Protein AF-0000000067736641 (afdb_homodimer)

Nearest PDB structures (foldseek):
  7nli-assembly1_B  TM=8.194E-01  e=1.308E-02  Saccharomyces cerevisiae
  7nlg-assembly2_C-2  TM=8.426E-01  e=3.053E-02  Saccharomyces cerevisiae
  8rb3-assembly1_A  TM=6.527E-01  e=4.133E-02  Mus musculus
  8whg-assembly3_F  TM=3.275E-01  e=4.372E+00  Streptomyces viridochromogenes
  7nli-assembly1_B  TM=8.194E-01  e=1.608E-02  Saccharomyces cerevisiae

Sequence (272 aa):
MSSELQRKHQDMDPTAIIEHLMKMFATQSMTARYQLSKALFGSKLIVNSLVGPYVNHMIDLIEELEKLGCKLGKELSEDLILQSLSESFSQFVINFNMNKMDCDFHEMFNMLIDYENQLASEKKKGTVMLVGNSSKMSSELQRKHQDMDPTAIIEHLMKMFATQSMTARYQLSKALFGSKLIVNSLVGPYVNHMIDLIEELEKLGCKLGKELSEDLILQSLSESFSQFVINFNMNKMDCDFHEMFNMLIDYENQLASEKKKGTVMLVGNSSK

Radius of gyration: 26.56 Å; Cα contacts (8 Å, |Δi|>4): 156; chains: 2; bounding box: 54×93×54 Å

Secondary structure (DSSP, 8-state):
-HHHHHHHHHSS-HHHHHHHHHHHHHHHHHHHHHHHHHHHHH--PPTTS-HHHHHHHHHHHHHHHHHTT-PPPHHHHHHHHHHTS-GGGHHHHHHHHHH-SS--HHHHHHHHHHHHHHHHHHHHHHHHHHHHHH--/-HHHHHHHHHSS-HHHHHHHHHHHHHHHHHHHHHHHHHHHHT--PPTTS-HHHHHHHHHHHHHHHHHTT-PPPHHHHHHHHHHTS-GGGHHHHHHHHHH-SS--HHHHHHHHHHHHHHHHHHHHHHHHHHHHHH--

InterPro domains:
  IPR061502 Copia/RE1/RE2-like, N-terminal domain [PF14223] (19-123)

Foldseek 3Di:
DVVVVVVVVVPDDPVNVVVVVVVVVVVVLVVVLVVLVCCLQVAADDPPDALQVSLVVNVVSQVVNVVSVDHDDQVVSVVSSQVRYDPLCVVVSVVCVVPPDDDGSVRVSVSSNVVVVVVVVVVVVVVVVVVVVVVD/DVVVVVVVVVPPDPVNVVVVVVVVVVVVLVVVLVVLVCCLQVAADDPPDALQVSLVVNVVSQVVNVVSVHHDDQVVSVVSSQVRYDPLCVVVSVVCVVPPDDDGSVRVSVSSNVVVVVVVVVVVVVVVVVVVVVVD

Solvent-accessible surface area (backbone atoms only — not comparable to full-atom values): 15247 Å² total; per-residue (Å²): 118,67,62,59,59,43,45,65,54,60,70,41,50,66,67,56,52,54,52,49,50,51,49,50,51,48,28,49,51,44,44,51,48,45,53,49,49,48,51,55,70,65,46,65,51,58,84,93,54,69,63,60,68,52,52,52,50,51,50,50,48,48,54,53,36,36,73,74,70,47,61,68,44,69,68,57,47,50,46,53,55,60,68,24,46,43,78,90,44,50,66,56,51,54,51,41,42,62,65,55,84,82,68,54,70,67,57,51,47,51,52,51,48,52,49,52,54,51,53,55,49,51,56,49,45,52,50,46,52,51,50,58,60,65,74,105,120,67,64,60,60,42,47,65,55,60,70,42,50,66,67,54,51,52,52,49,49,51,49,50,52,49,28,50,51,42,42,51,49,46,52,50,50,50,52,55,70,64,47,62,51,57,84,94,53,67,62,59,68,50,51,52,50,52,51,49,48,50,51,54,34,36,74,73,72,46,61,69,43,69,68,59,48,51,45,51,56,59,68,23,46,44,78,90,44,48,68,56,50,53,51,42,41,62,66,55,82,84,68,54,71,69,56,51,48,51,51,50,47,52,48,53,53,51,54,55,50,48,56,49,45,53,50,46,53,52,50,58,60,66,74,105

Structure (mmCIF, N/CA/C/O backbone):
data_AF-0000000067736641-model_v1
#
loop_
_entity.id
_entity.type
_entity.pdbx_description
1 polymer 'Uncharacterized protein'
#
loop_
_atom_site.group_PDB
_atom_site.id
_atom_site.type_symbol
_atom_site.label_atom_id
_atom_site.label_alt_id
_atom_site.label_comp_id
_atom_site.label_asym_id
_atom_site.label_entity_id
_atom_site.label_seq_id
_atom_site.pdbx_PDB_ins_code
_atom_site.Cartn_x
_atom_site.Cartn_y
_atom_site.Cartn_z
_atom_site.occupancy
_atom_site.B_iso_or_equiv
_atom_site.auth_seq_id
_atom_site.auth_comp_id
_atom_site.auth_asym_id
_atom_site.auth_atom_id
_atom_site.pdbx_PDB_model_num
ATOM 1 N N . MET A 1 1 ? -3.289 47.031 -14.867 1 41.5 1 MET A N 1
ATOM 2 C CA . MET A 1 1 ? -3.381 45.75 -14.156 1 41.5 1 MET A CA 1
ATOM 3 C C . MET A 1 1 ? -2.043 45.031 -14.172 1 41.5 1 MET A C 1
ATOM 5 O O . MET A 1 1 ? -1.785 44.188 -13.32 1 41.5 1 MET A O 1
ATOM 9 N N . SER A 1 2 ? -1.281 45.219 -15.211 1 50.09 2 SER A N 1
ATOM 10 C CA . SER A 1 2 ? 0.008 44.594 -15.484 1 50.09 2 SER A CA 1
ATOM 11 C C . SER A 1 2 ? 1.074 45.062 -14.508 1 50.09 2 SER A C 1
ATOM 13 O O . SER A 1 2 ? 1.929 44.281 -14.078 1 50.09 2 SER A O 1
ATOM 15 N N . SER A 1 3 ? 1.105 46.344 -14.375 1 56 3 SER A N 1
ATOM 16 C CA . SER A 1 3 ? 2.182 47.031 -13.656 1 56 3 SER A CA 1
ATOM 17 C C . SER A 1 3 ? 2.156 46.688 -12.172 1 56 3 SER A C 1
ATOM 19 O O . SER A 1 3 ? 3.199 46.656 -11.516 1 56 3 SER A O 1
ATOM 21 N N . GLU A 1 4 ? 0.92 46.625 -11.633 1 49.22 4 GLU A N 1
ATOM 22 C CA . GLU A 1 4 ? 0.774 46.375 -10.195 1 49.22 4 GLU A CA 1
ATOM 23 C C . GLU A 1 4 ? 1.213 44.969 -9.836 1 49.22 4 GLU A C 1
ATOM 25 O O . GLU A 1 4 ? 1.786 44.75 -8.766 1 49.22 4 GLU A O 1
ATOM 30 N N . LEU A 1 5 ? 0.772 43.969 -10.633 1 51.25 5 LEU A N 1
ATOM 31 C CA . LEU A 1 5 ? 1.303 42.625 -10.43 1 51.25 5 LEU A CA 1
ATOM 32 C C . LEU A 1 5 ? 2.822 42.594 -10.555 1 51.25 5 LEU A C 1
ATOM 34 O O . LEU A 1 5 ? 3.508 41.938 -9.781 1 51.25 5 LEU A O 1
ATOM 38 N N . GLN A 1 6 ? 3.258 43.469 -11.484 1 50.94 6 GLN A N 1
ATOM 39 C CA . GLN A 1 6 ? 4.699 43.625 -11.656 1 50.94 6 GLN A CA 1
ATOM 40 C C . GLN A 1 6 ? 5.336 44.25 -10.422 1 50.94 6 GLN A C 1
ATOM 42 O O . GLN A 1 6 ? 6.457 43.906 -10.055 1 50.94 6 GLN A O 1
ATOM 47 N N . ARG A 1 7 ? 4.703 45.219 -9.891 1 50.41 7 ARG A N 1
ATOM 48 C CA . ARG A 1 7 ? 5.281 45.906 -8.742 1 50.41 7 ARG A CA 1
ATOM 49 C C . ARG A 1 7 ? 5.355 44.969 -7.535 1 50.41 7 ARG A C 1
ATOM 51 O O . ARG A 1 7 ? 6.312 45 -6.758 1 50.41 7 ARG A O 1
ATOM 58 N N . LYS A 1 8 ? 4.199 44.281 -7.23 1 51.03 8 LYS A N 1
ATOM 59 C CA . LYS A 1 8 ? 4.246 43.312 -6.125 1 51.03 8 LYS A CA 1
ATOM 60 C C . LYS A 1 8 ? 5.34 42.281 -6.336 1 51.03 8 LYS A C 1
ATOM 62 O O . LYS A 1 8 ? 5.965 41.844 -5.375 1 51.03 8 LYS A O 1
ATOM 67 N N . HIS A 1 9 ? 5.656 41.938 -7.574 1 55.25 9 HIS A N 1
ATOM 68 C CA . HIS A 1 9 ? 6.785 41.094 -7.914 1 55.25 9 HIS A CA 1
ATOM 69 C C . HIS A 1 9 ? 8.078 41.875 -8.016 1 55.25 9 HIS A C 1
ATOM 71 O O . HIS A 1 9 ? 9.172 41.312 -7.969 1 55.25 9 HIS A O 1
ATOM 77 N N . GLN A 1 10 ? 8 43.156 -8.352 1 53.62 10 GLN A N 1
ATOM 78 C CA . GLN A 1 10 ? 9.211 43.969 -8.367 1 53.62 10 GLN A CA 1
ATOM 79 C C . GLN A 1 10 ? 9.953 43.875 -7.039 1 53.62 10 GLN A C 1
ATOM 81 O O . GLN A 1 10 ? 11.188 43.844 -7.016 1 53.62 10 GLN A O 1
ATOM 86 N N . ASP A 1 11 ? 9.227 44.125 -5.918 1 57.25 11 ASP A N 1
ATOM 87 C CA . ASP A 1 11 ? 9.969 44.219 -4.664 1 57.25 11 ASP A CA 1
ATOM 88 C C . ASP A 1 11 ? 10.211 42.812 -4.074 1 57.25 11 ASP A C 1
ATOM 90 O O . ASP A 1 11 ? 10.609 42.688 -2.916 1 57.25 11 ASP A O 1
ATOM 94 N N . MET A 1 12 ? 9.539 41.875 -4.602 1 63.38 12 MET A N 1
ATOM 95 C CA . MET A 1 12 ? 9.922 40.656 -3.91 1 63.38 12 MET A CA 1
ATOM 96 C C . MET A 1 12 ? 11.352 40.25 -4.254 1 63.38 12 MET A C 1
ATOM 98 O O . MET A 1 12 ? 11.781 40.375 -5.398 1 63.38 12 MET A O 1
ATOM 102 N N . ASP A 1 13 ? 12.164 40.281 -3.309 1 76.44 13 ASP A N 1
ATOM 103 C CA . ASP A 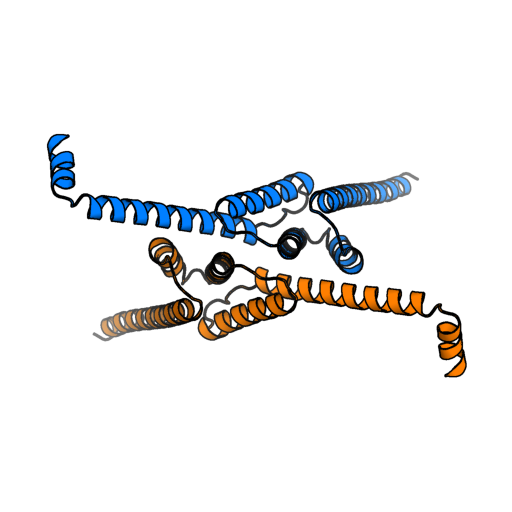1 13 ? 13.516 39.688 -3.357 1 76.44 13 ASP A CA 1
ATOM 104 C C . ASP A 1 13 ? 13.531 38.406 -4.168 1 76.44 13 ASP A C 1
ATOM 106 O O . ASP A 1 13 ? 12.703 37.531 -3.959 1 76.44 13 ASP A O 1
ATOM 110 N N . PRO A 1 14 ? 14.062 38.594 -5.383 1 82.88 14 PRO A N 1
ATOM 111 C CA . PRO A 1 14 ? 14.195 37.438 -6.25 1 82.88 14 PRO A CA 1
ATOM 112 C C . PRO A 1 14 ? 14.367 36.125 -5.465 1 82.88 14 PRO A C 1
ATOM 114 O O . PRO A 1 14 ? 13.836 35.094 -5.855 1 82.88 14 PRO A O 1
ATOM 117 N N . THR A 1 15 ? 15.078 36.25 -4.402 1 85.56 15 THR A N 1
ATOM 118 C CA . THR A 1 15 ? 15.289 35.062 -3.562 1 85.56 15 THR A CA 1
ATOM 119 C C . THR A 1 15 ? 13.977 34.594 -2.955 1 85.56 15 THR A C 1
ATOM 121 O O . THR A 1 15 ? 13.727 33.375 -2.871 1 85.56 15 THR A O 1
ATOM 124 N N . ALA A 1 16 ? 13.148 35.531 -2.629 1 85.06 16 ALA A N 1
ATOM 125 C CA . ALA A 1 16 ? 11.859 35.219 -2.035 1 85.06 16 ALA A CA 1
ATOM 126 C C . ALA A 1 16 ? 10.93 34.562 -3.061 1 85.06 16 ALA A C 1
ATOM 128 O O . ALA A 1 16 ? 10.18 33.625 -2.738 1 85.06 16 ALA A O 1
ATOM 129 N N . ILE A 1 17 ? 10.992 35 -4.289 1 86.75 17 ILE A N 1
ATOM 130 C CA . ILE A 1 17 ? 10.172 34.469 -5.363 1 86.75 17 ILE A CA 1
ATOM 131 C C . ILE A 1 17 ? 10.586 33.031 -5.664 1 86.75 17 ILE A C 1
ATOM 133 O O . ILE A 1 17 ? 9.734 32.156 -5.809 1 86.75 17 ILE A O 1
ATOM 137 N N . ILE A 1 18 ? 11.906 32.844 -5.699 1 87.31 18 ILE A N 1
ATOM 138 C CA . ILE A 1 18 ? 12.422 31.5 -5.98 1 87.31 18 ILE A CA 1
ATOM 139 C C . ILE A 1 18 ? 12.008 30.531 -4.871 1 87.31 18 ILE A C 1
ATOM 141 O O . ILE A 1 18 ? 11.578 29.406 -5.141 1 87.31 18 ILE A O 1
ATOM 145 N N . GLU A 1 19 ? 12.086 31.016 -3.664 1 84.75 19 GLU A N 1
ATOM 146 C CA . GLU A 1 19 ? 11.695 30.203 -2.52 1 84.75 19 GLU A CA 1
ATOM 147 C C . GLU A 1 19 ? 10.211 29.859 -2.568 1 84.75 19 GLU A C 1
ATOM 149 O O . GLU A 1 19 ? 9.82 28.719 -2.285 1 84.75 19 GLU A O 1
ATOM 154 N N . HIS A 1 20 ? 9.461 30.828 -2.98 1 84.56 20 HIS A N 1
ATOM 155 C CA . HIS A 1 20 ? 8.023 30.609 -3.09 1 84.56 20 HIS A CA 1
ATOM 156 C C . HIS A 1 20 ? 7.703 29.609 -4.195 1 84.56 20 HIS A C 1
ATOM 158 O O . HIS A 1 20 ? 6.863 28.719 -4.016 1 84.56 20 HIS A O 1
ATOM 164 N N . LEU A 1 21 ? 8.336 29.703 -5.305 1 84.75 21 LEU A N 1
ATOM 165 C CA . LEU A 1 21 ? 8.133 28.781 -6.418 1 84.75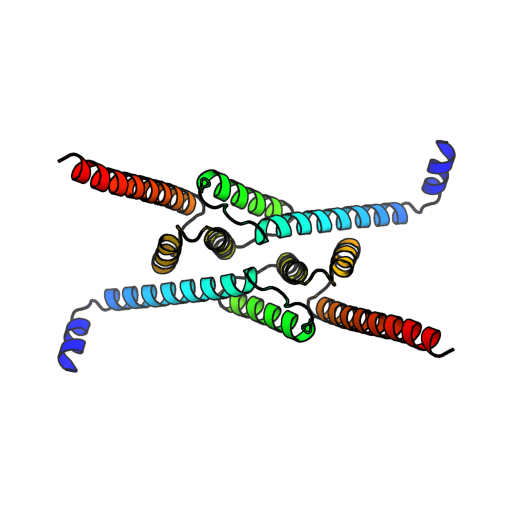 21 LEU A CA 1
ATOM 166 C C . LEU A 1 21 ? 8.539 27.359 -6.027 1 84.75 21 LEU A C 1
ATOM 168 O O . LEU A 1 21 ? 7.836 26.391 -6.352 1 84.75 21 LEU A O 1
ATOM 172 N N . MET A 1 22 ? 9.602 27.312 -5.336 1 81.62 22 MET A N 1
ATOM 173 C CA . MET A 1 22 ? 10.078 26 -4.895 1 81.62 22 MET A CA 1
ATOM 174 C C . MET A 1 22 ? 9.078 25.359 -3.939 1 81.62 22 MET A C 1
ATOM 176 O O . MET A 1 22 ? 8.82 24.156 -4.02 1 81.62 22 MET A O 1
ATOM 180 N N . LYS A 1 23 ? 8.555 26.141 -3.145 1 80.31 23 LYS A N 1
ATOM 181 C CA . LYS A 1 23 ? 7.555 25.641 -2.201 1 80.31 23 LYS A CA 1
ATOM 182 C C . LYS A 1 23 ? 6.289 25.188 -2.924 1 80.31 23 LYS A C 1
ATOM 184 O O . LYS A 1 23 ? 5.727 24.141 -2.605 1 80.31 23 LYS A O 1
ATOM 189 N N . MET A 1 24 ? 5.953 25.938 -3.846 1 82.25 24 MET A N 1
ATOM 190 C CA . MET A 1 24 ? 4.766 25.594 -4.617 1 82.25 24 MET A CA 1
ATOM 191 C C . MET A 1 24 ? 4.977 24.297 -5.383 1 82.25 24 MET A C 1
ATOM 193 O O . MET A 1 24 ? 4.094 23.438 -5.414 1 82.25 24 MET A O 1
ATOM 197 N N . PHE A 1 25 ? 6.086 24.203 -6 1 81.88 25 PHE A N 1
ATOM 198 C CA . PHE A 1 25 ? 6.402 23 -6.758 1 81.88 25 PHE A CA 1
ATOM 199 C C . PHE A 1 25 ? 6.453 21.781 -5.844 1 81.88 25 PHE A C 1
ATOM 201 O O . PHE A 1 25 ? 5.938 20.719 -6.191 1 81.88 25 PHE A O 1
ATOM 208 N N . ALA A 1 26 ? 7.023 21.953 -4.773 1 80.5 26 ALA A N 1
ATOM 209 C CA . ALA A 1 26 ? 7.133 20.859 -3.818 1 80.5 26 ALA A CA 1
ATOM 210 C C . ALA A 1 26 ? 5.758 20.422 -3.33 1 80.5 26 ALA A C 1
ATOM 212 O O . ALA A 1 26 ? 5.477 19.219 -3.252 1 80.5 26 ALA A O 1
ATOM 213 N N . THR A 1 27 ? 4.957 21.344 -3.043 1 81.5 27 THR A N 1
ATOM 214 C CA . THR A 1 27 ? 3.604 21.062 -2.586 1 81.5 27 THR A CA 1
ATOM 215 C C . THR A 1 27 ? 2.812 20.328 -3.666 1 81.5 27 THR A C 1
ATOM 217 O O . THR A 1 27 ? 2.092 19.375 -3.371 1 81.5 27 THR A O 1
ATOM 220 N N . GLN A 1 28 ? 3.018 20.734 -4.82 1 81.81 28 GLN A N 1
ATOM 221 C CA . GLN A 1 28 ? 2.314 20.094 -5.93 1 81.81 28 GLN A CA 1
ATOM 222 C C . GLN A 1 28 ? 2.795 18.656 -6.137 1 81.81 28 GLN A C 1
ATOM 224 O O . GLN A 1 28 ? 1.993 17.766 -6.41 1 81.81 28 GLN A O 1
ATOM 229 N N . SER A 1 29 ? 4.047 18.531 -6.012 1 84.81 29 SER A N 1
ATOM 230 C CA . SER A 1 29 ? 4.625 17.203 -6.176 1 84.81 29 SER A CA 1
ATOM 231 C C . SER A 1 29 ? 4.164 16.266 -5.07 1 84.8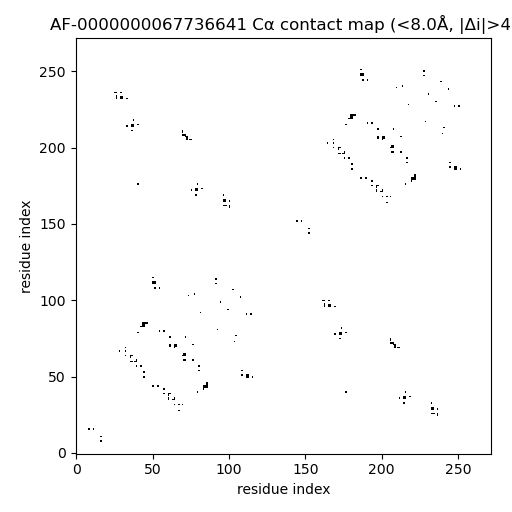1 29 SER A C 1
ATOM 233 O O . SER A 1 29 ? 3.834 15.102 -5.332 1 84.81 29 SER A O 1
ATOM 235 N N . MET A 1 30 ? 4.082 16.828 -3.918 1 86.94 30 MET A N 1
ATOM 236 C CA . MET A 1 30 ? 3.643 16.031 -2.775 1 86.94 30 MET A CA 1
ATOM 237 C C . MET A 1 30 ? 2.172 15.648 -2.908 1 86.94 30 MET A C 1
ATOM 239 O O . MET A 1 30 ? 1.794 14.508 -2.625 1 86.94 30 MET A O 1
ATOM 243 N N . THR A 1 31 ? 1.443 16.516 -3.367 1 88.06 31 THR A N 1
ATOM 244 C CA . THR A 1 31 ? 0.02 16.266 -3.562 1 88.06 31 THR A CA 1
ATOM 245 C C . THR A 1 31 ? -0.2 15.234 -4.672 1 88.06 31 THR A C 1
ATOM 247 O O . THR A 1 31 ? -1.018 14.32 -4.527 1 88.06 31 THR A O 1
ATOM 250 N N . ALA A 1 32 ? 0.552 15.414 -5.703 1 90.62 32 ALA A N 1
ATOM 251 C CA . ALA A 1 32 ? 0.448 14.477 -6.816 1 90.62 32 ALA A CA 1
ATOM 252 C C . ALA A 1 32 ? 0.843 13.062 -6.379 1 90.62 32 ALA A C 1
ATOM 254 O O . ALA A 1 32 ? 0.166 12.094 -6.719 1 90.62 32 ALA A O 1
ATOM 255 N N . ARG A 1 33 ? 1.858 13.008 -5.645 1 93.25 33 ARG A N 1
ATOM 256 C CA . ARG A 1 33 ? 2.318 11.727 -5.129 1 93.25 33 ARG A CA 1
ATOM 257 C C . ARG A 1 33 ? 1.26 11.086 -4.238 1 93.25 33 ARG A C 1
ATOM 259 O O . ARG A 1 33 ? 0.955 9.898 -4.383 1 93.25 33 ARG A O 1
ATOM 266 N N . TYR A 1 34 ? 0.737 11.875 -3.404 1 94.12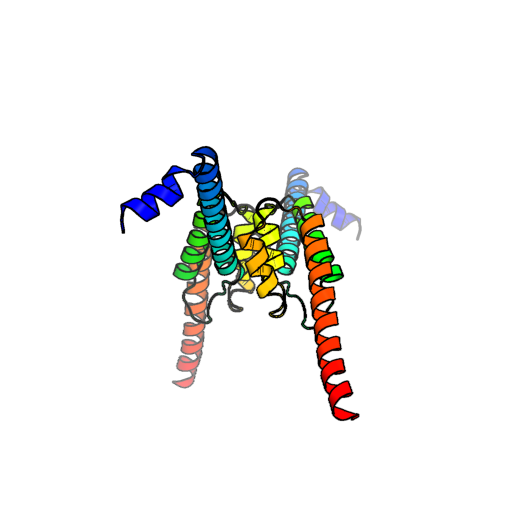 34 TYR A N 1
ATOM 267 C CA . TYR A 1 34 ? -0.27 11.375 -2.479 1 94.12 34 TYR A CA 1
ATOM 268 C C . TYR A 1 34 ? -1.494 10.859 -3.227 1 94.12 34 TYR A C 1
ATOM 270 O O . TYR A 1 34 ? -2.035 9.805 -2.895 1 94.12 34 TYR A O 1
ATOM 278 N N . GLN A 1 35 ? -1.918 11.578 -4.176 1 94.56 35 GLN A N 1
ATOM 279 C CA . GLN A 1 35 ? -3.088 11.172 -4.945 1 94.56 35 GLN A CA 1
ATOM 280 C C . GLN A 1 35 ? -2.822 9.875 -5.711 1 94.56 35 GLN A C 1
ATOM 282 O O . GLN A 1 35 ? -3.686 9 -5.777 1 94.56 35 GLN A O 1
ATOM 287 N N . LEU A 1 36 ? -1.668 9.766 -6.23 1 96.12 36 LEU A N 1
ATOM 288 C CA . LEU A 1 36 ? -1.288 8.555 -6.949 1 96.12 36 LEU A CA 1
ATOM 289 C C . LEU A 1 36 ? -1.211 7.363 -6.004 1 96.12 36 LEU A C 1
ATOM 291 O O . LEU A 1 36 ? -1.706 6.281 -6.32 1 96.12 36 LEU A O 1
ATOM 295 N N . SER A 1 37 ? -0.541 7.598 -4.895 1 96.75 37 SER A N 1
ATOM 296 C CA . SER A 1 37 ? -0.429 6.531 -3.904 1 96.75 37 SER A CA 1
ATOM 297 C C . SER A 1 37 ? -1.801 6.105 -3.393 1 96.75 37 SER A C 1
ATOM 299 O O . SER A 1 37 ? -2.055 4.914 -3.199 1 96.75 37 SER A O 1
ATOM 301 N N . LYS A 1 38 ? -2.664 7.078 -3.227 1 96.31 38 LYS A N 1
ATOM 302 C CA . LYS A 1 38 ? -4.027 6.793 -2.791 1 96.31 38 LYS A CA 1
ATOM 303 C C . LYS A 1 38 ? -4.766 5.938 -3.818 1 96.31 38 LYS A C 1
ATOM 305 O O . LYS A 1 38 ? -5.445 4.973 -3.457 1 96.31 38 LYS A O 1
ATOM 310 N N . ALA A 1 39 ? -4.645 6.312 -5.016 1 97.19 39 ALA A N 1
ATOM 311 C CA . ALA A 1 39 ? -5.258 5.535 -6.09 1 97.19 39 ALA A CA 1
ATOM 312 C C . ALA A 1 39 ? -4.703 4.113 -6.129 1 97.19 39 ALA A C 1
ATOM 314 O O . ALA A 1 39 ? -5.457 3.148 -6.266 1 97.19 39 ALA A O 1
ATOM 315 N N . LEU A 1 40 ? -3.447 3.977 -5.969 1 97.81 40 LEU A N 1
ATOM 316 C CA . LEU A 1 40 ? -2.775 2.682 -6.035 1 97.81 40 LEU A CA 1
ATOM 317 C C . LEU A 1 40 ? -3.201 1.787 -4.879 1 97.81 40 LEU A C 1
ATOM 319 O O . LEU A 1 40 ? -3.664 0.665 -5.094 1 97.81 40 LEU A O 1
ATOM 323 N N . PHE A 1 41 ? -3.098 2.271 -3.668 1 96.75 41 PHE A N 1
ATOM 324 C CA . PHE A 1 41 ? -3.361 1.468 -2.479 1 96.75 41 PHE A CA 1
ATOM 325 C C . PHE A 1 41 ? -4.855 1.214 -2.318 1 96.75 41 PHE A C 1
ATOM 327 O O . PHE A 1 41 ? -5.258 0.27 -1.636 1 96.75 41 PHE A O 1
ATOM 334 N N . GLY A 1 42 ? -5.621 2.051 -2.977 1 95.94 42 GLY A N 1
ATOM 335 C CA . GLY A 1 42 ? -7.066 1.904 -2.887 1 95.94 42 GLY A CA 1
ATOM 336 C C . GLY A 1 42 ? -7.656 1.102 -4.031 1 95.94 42 GLY A C 1
ATOM 337 O O . GLY A 1 42 ? -8.859 0.838 -4.055 1 95.94 42 GLY A O 1
ATOM 338 N N . SER A 1 43 ? -6.887 0.679 -4.895 1 96.75 43 SER A N 1
ATOM 339 C CA . SER A 1 43 ? -7.359 -0.024 -6.082 1 96.75 43 SER A CA 1
ATOM 340 C C . SER A 1 43 ? -7.848 -1.427 -5.738 1 96.75 43 SER A C 1
ATOM 342 O O . SER A 1 43 ? -7.238 -2.117 -4.918 1 96.75 43 SER A O 1
ATOM 344 N N . LYS A 1 44 ? -8.922 -1.804 -6.375 1 96.81 44 LYS A N 1
ATOM 345 C CA . LYS A 1 44 ? -9.516 -3.135 -6.273 1 96.81 44 LYS A CA 1
ATOM 346 C C . LYS A 1 44 ? -10.109 -3.576 -7.609 1 96.81 44 LYS A C 1
ATOM 348 O O . LYS A 1 44 ? -10.742 -2.777 -8.305 1 96.81 44 LYS A O 1
ATOM 353 N N . LEU A 1 45 ? -9.883 -4.797 -7.891 1 97 45 LEU A N 1
ATOM 354 C CA . LEU A 1 45 ? -10.508 -5.344 -9.094 1 97 45 LEU A CA 1
ATOM 355 C C . LEU A 1 45 ? -12.008 -5.527 -8.891 1 97 45 LEU A C 1
ATOM 357 O O . LEU A 1 45 ? -12.438 -6.16 -7.922 1 97 45 LEU A O 1
ATOM 361 N N . ILE A 1 46 ? -12.719 -4.926 -9.805 1 93.56 46 ILE A N 1
ATOM 362 C CA . ILE A 1 46 ? -14.172 -5.09 -9.766 1 93.56 46 ILE A CA 1
ATOM 363 C C . ILE A 1 46 ? -14.539 -6.516 -10.164 1 93.56 46 ILE A C 1
ATOM 365 O O . ILE A 1 46 ? -13.977 -7.066 -11.117 1 93.56 46 ILE A O 1
ATOM 369 N N . VAL A 1 47 ? -15.5 -7.012 -9.477 1 90.31 47 VAL A N 1
ATOM 370 C CA . VAL A 1 47 ? -15.953 -8.375 -9.734 1 90.31 47 VAL A CA 1
ATOM 371 C C . VAL A 1 47 ? -16.422 -8.5 -11.18 1 90.31 47 VAL A C 1
ATOM 373 O O . VAL A 1 47 ? -17.109 -7.617 -11.695 1 90.31 47 VAL A O 1
ATOM 376 N N . ASN A 1 48 ? -15.945 -9.523 -11.875 1 86.31 48 ASN A N 1
ATOM 377 C CA . ASN A 1 48 ? -16.328 -9.883 -13.234 1 86.31 48 ASN A CA 1
ATOM 378 C C . ASN A 1 48 ? -15.68 -8.969 -14.266 1 86.31 48 ASN A C 1
ATOM 380 O O . ASN A 1 48 ? -16.078 -8.953 -15.43 1 86.31 48 ASN A O 1
ATOM 384 N N . SER A 1 49 ? -14.789 -8.172 -13.82 1 93.19 49 SER A N 1
ATOM 385 C CA . SER A 1 49 ? -14.008 -7.367 -14.758 1 93.19 49 SER A CA 1
ATOM 386 C C . SER A 1 49 ? -12.758 -8.109 -15.203 1 93.19 49 SER A C 1
ATOM 388 O O . SER A 1 49 ? -12.352 -9.094 -14.578 1 93.19 49 SER A O 1
ATOM 390 N N . LEU A 1 50 ? -12.234 -7.625 -16.297 1 95.12 50 LEU A N 1
ATOM 391 C CA . LEU A 1 50 ? -11.055 -8.266 -16.844 1 95.12 50 LEU A CA 1
ATOM 392 C C . LEU A 1 50 ? -9.812 -7.934 -16.016 1 95.12 50 LEU A C 1
ATOM 394 O O . LEU A 1 50 ? -9.602 -6.773 -15.656 1 95.12 50 LEU A O 1
ATOM 398 N N . VAL A 1 51 ? -9.016 -8.922 -15.789 1 96.56 51 VAL A N 1
ATOM 399 C CA . VAL A 1 51 ? -7.832 -8.766 -14.953 1 96.56 51 VAL A CA 1
ATOM 400 C C . VAL A 1 51 ? -6.727 -8.062 -15.742 1 96.56 51 VAL A C 1
ATOM 402 O O . VAL A 1 51 ? -5.922 -7.324 -15.18 1 96.56 51 VAL A O 1
ATOM 405 N N . GLY A 1 52 ? -6.648 -8.234 -17.016 1 95.81 52 GLY A N 1
ATOM 406 C CA . GLY A 1 52 ? -5.609 -7.68 -17.875 1 95.81 52 GLY A CA 1
ATOM 407 C C . GLY A 1 52 ? -5.508 -6.168 -17.781 1 95.81 52 GLY A C 1
ATOM 408 O O . GLY A 1 52 ? -4.496 -5.637 -17.312 1 95.81 52 GLY A O 1
ATOM 409 N N . PRO A 1 53 ? -6.586 -5.535 -18.234 1 96.94 53 PRO A N 1
ATOM 410 C CA . PRO A 1 53 ? -6.574 -4.07 -18.172 1 96.94 53 PRO A CA 1
ATOM 411 C C . PRO A 1 53 ? -6.355 -3.553 -16.75 1 96.94 53 PRO A C 1
ATOM 413 O O . PRO A 1 53 ? -5.695 -2.527 -16.562 1 96.94 53 PRO A O 1
ATOM 416 N N . TYR A 1 54 ? -6.914 -4.176 -15.773 1 97.56 54 TYR A N 1
ATOM 417 C CA . TYR A 1 54 ? -6.762 -3.768 -14.383 1 97.56 54 TYR A CA 1
ATOM 418 C C . TYR A 1 54 ? -5.301 -3.818 -13.953 1 97.56 54 TYR A C 1
ATOM 420 O O . TYR A 1 54 ? -4.777 -2.852 -13.398 1 97.56 54 TYR A O 1
ATOM 428 N N . VAL A 1 55 ? -4.605 -4.926 -14.242 1 97.31 55 VAL A N 1
ATOM 429 C CA . VAL A 1 55 ? -3.209 -5.09 -13.859 1 97.31 55 VAL A CA 1
ATOM 430 C C . VAL A 1 55 ? -2.348 -4.062 -14.594 1 97.31 55 VAL A C 1
ATOM 432 O O . VAL A 1 55 ? -1.426 -3.488 -14.008 1 97.31 55 VAL A O 1
ATOM 435 N N . ASN A 1 56 ? -2.66 -3.842 -15.805 1 97 56 ASN A N 1
ATOM 436 C CA . ASN A 1 56 ? -1.942 -2.816 -16.547 1 97 56 ASN A CA 1
ATOM 437 C C . ASN A 1 56 ? -2.104 -1.439 -15.914 1 97 56 ASN A C 1
ATOM 439 O O . ASN A 1 56 ? -1.146 -0.667 -15.844 1 97 56 ASN A O 1
ATOM 443 N N . HIS A 1 57 ? -3.297 -1.186 -15.531 1 97.38 57 HIS A N 1
ATOM 444 C CA . HIS A 1 57 ? -3.561 0.075 -14.852 1 97.38 57 HIS A CA 1
ATOM 445 C C . HIS A 1 57 ? -2.73 0.193 -13.578 1 97.38 57 HIS A C 1
ATOM 447 O O . HIS A 1 57 ? -2.154 1.248 -13.297 1 97.38 57 HIS A O 1
ATOM 453 N N . MET A 1 58 ? -2.65 -0.858 -12.805 1 97.06 58 MET A N 1
ATOM 454 C CA . MET A 1 58 ? -1.868 -0.863 -11.57 1 97.06 58 MET A CA 1
ATOM 455 C C . MET A 1 58 ? -0.388 -0.642 -11.859 1 97.06 58 MET A C 1
ATOM 457 O O . MET A 1 58 ? 0.282 0.117 -11.164 1 97.06 58 MET A O 1
ATOM 461 N N . ILE A 1 59 ? 0.093 -1.288 -12.867 1 96.44 59 ILE A N 1
ATOM 462 C CA . ILE A 1 59 ? 1.489 -1.14 -13.266 1 96.44 59 ILE A CA 1
ATOM 463 C C . ILE A 1 59 ? 1.76 0.308 -13.672 1 96.44 59 ILE A C 1
ATOM 465 O O . ILE A 1 59 ? 2.793 0.876 -13.305 1 96.44 59 ILE A O 1
ATOM 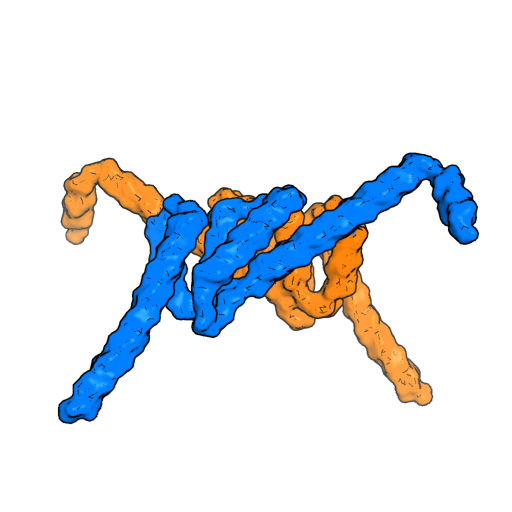469 N N . ASP A 1 60 ? 0.816 0.872 -14.359 1 96.88 60 ASP A N 1
ATOM 470 C CA . ASP A 1 60 ? 0.934 2.275 -14.742 1 96.88 60 ASP A CA 1
ATOM 471 C C . ASP A 1 60 ? 1.052 3.174 -13.516 1 96.88 60 ASP A C 1
ATOM 473 O O . ASP A 1 60 ? 1.875 4.09 -13.484 1 96.88 60 ASP A O 1
ATOM 477 N N . LEU A 1 61 ? 0.217 2.963 -12.516 1 97.62 61 LEU A N 1
ATOM 478 C CA . LEU A 1 61 ? 0.253 3.748 -11.289 1 97.62 61 LEU A CA 1
ATOM 479 C C . LEU A 1 61 ? 1.605 3.611 -10.594 1 97.62 61 LEU A C 1
ATOM 481 O O . LEU A 1 61 ? 2.166 4.602 -10.117 1 97.62 61 LEU A O 1
ATOM 485 N N . ILE A 1 62 ? 2.139 2.404 -10.57 1 97.12 62 ILE A N 1
ATOM 486 C CA . ILE A 1 62 ? 3.424 2.129 -9.945 1 97.12 62 ILE A CA 1
ATOM 487 C C . ILE A 1 62 ? 4.531 2.871 -10.688 1 97.12 62 ILE A C 1
ATOM 489 O O . ILE A 1 62 ? 5.398 3.488 -10.062 1 97.12 62 ILE A O 1
ATOM 493 N N . GLU A 1 63 ? 4.484 2.812 -11.977 1 95.94 63 GLU A N 1
ATOM 494 C CA . GLU A 1 63 ? 5.488 3.488 -12.797 1 95.94 63 GLU A CA 1
ATOM 495 C C . GLU A 1 63 ? 5.41 5.004 -12.625 1 95.94 63 GLU A C 1
ATOM 497 O O . GLU A 1 63 ? 6.438 5.684 -12.594 1 95.94 63 GLU A O 1
ATOM 502 N N . GLU A 1 64 ? 4.227 5.559 -12.539 1 96.81 64 GLU A N 1
ATOM 503 C CA . GLU A 1 64 ? 4.047 6.992 -12.336 1 96.81 64 GLU A CA 1
ATOM 504 C C . GLU A 1 64 ? 4.629 7.434 -10.992 1 96.81 64 GLU A C 1
ATOM 506 O O . GLU A 1 64 ? 5.25 8.5 -10.898 1 96.81 64 GLU A O 1
ATOM 511 N N . LEU A 1 65 ? 4.414 6.633 -9.992 1 96.38 65 LEU A N 1
ATOM 512 C CA . LEU A 1 65 ? 4.992 6.93 -8.688 1 96.38 65 LEU A CA 1
ATOM 513 C C . LEU A 1 65 ? 6.516 6.941 -8.758 1 96.38 65 LEU A C 1
ATOM 515 O O . LEU A 1 65 ? 7.164 7.797 -8.148 1 96.38 65 LEU A O 1
ATOM 519 N N . GLU A 1 66 ? 7.035 6.004 -9.523 1 95.38 66 GLU A N 1
ATOM 520 C CA . GLU A 1 66 ? 8.484 5.918 -9.68 1 95.38 66 GLU A CA 1
ATOM 521 C C . GLU A 1 66 ? 9.039 7.168 -10.359 1 95.38 66 GLU A C 1
ATOM 523 O O . GLU A 1 66 ? 10.125 7.641 -10.008 1 95.38 66 GLU A O 1
ATOM 528 N N . LYS A 1 67 ? 8.289 7.645 -11.234 1 94.38 67 LYS A N 1
ATOM 529 C CA . LYS A 1 67 ? 8.695 8.867 -11.922 1 94.38 67 LYS A CA 1
ATOM 530 C C . LYS A 1 67 ? 8.758 10.047 -10.953 1 94.38 67 LYS A C 1
ATOM 532 O O . LYS A 1 67 ? 9.523 10.992 -11.172 1 94.38 67 LYS A O 1
ATOM 537 N N . LEU A 1 68 ? 7.938 10 -9.906 1 91.88 68 LEU A N 1
ATOM 538 C CA . LEU A 1 68 ? 7.918 11.055 -8.898 1 91.88 68 LEU A CA 1
ATOM 539 C C . LEU A 1 68 ? 8.961 10.789 -7.812 1 91.88 68 LEU A C 1
ATOM 541 O O . LEU A 1 68 ? 9.023 11.516 -6.816 1 91.88 68 LEU A O 1
ATOM 545 N N . GLY A 1 69 ? 9.695 9.734 -7.973 1 91.31 69 GLY A N 1
ATOM 546 C CA . GLY A 1 69 ? 10.773 9.445 -7.043 1 91.31 69 GLY A CA 1
ATOM 547 C C . GLY A 1 69 ? 10.367 8.469 -5.953 1 91.31 69 GLY A C 1
ATOM 548 O O . GLY A 1 69 ? 11.109 8.258 -4.992 1 91.31 69 GLY A O 1
ATOM 549 N N . CYS A 1 70 ? 9.211 7.902 -6.086 1 92.94 70 CYS A N 1
ATOM 550 C CA . CYS A 1 70 ? 8.719 6.949 -5.098 1 92.94 70 CYS A CA 1
ATOM 551 C C . CYS A 1 70 ? 8.633 5.547 -5.684 1 92.94 70 CYS A C 1
ATOM 553 O O . CYS A 1 70 ? 7.621 5.18 -6.281 1 92.94 70 CYS A O 1
ATOM 555 N N . LYS A 1 71 ? 9.656 4.828 -5.434 1 93.31 71 LYS A N 1
ATOM 556 C CA . LYS A 1 71 ? 9.727 3.482 -5.992 1 93.31 71 LYS A CA 1
ATOM 557 C C . LYS A 1 71 ? 9.195 2.449 -5.004 1 93.31 71 LYS A C 1
ATOM 559 O O . LYS A 1 71 ? 9.617 2.42 -3.842 1 93.31 71 LYS A O 1
ATOM 564 N N . LEU A 1 72 ? 8.25 1.718 -5.551 1 93.38 72 LEU A N 1
ATOM 565 C CA . LEU A 1 72 ? 7.766 0.556 -4.812 1 93.38 72 LEU A CA 1
ATOM 566 C C . LEU A 1 72 ? 8.555 -0.694 -5.191 1 93.38 72 LEU A C 1
ATOM 568 O O . LEU A 1 72 ? 8.719 -0.996 -6.375 1 93.38 72 LEU A O 1
ATOM 572 N N . GLY A 1 73 ? 9.172 -1.298 -4.324 1 91.88 73 GLY A N 1
ATOM 573 C CA . GLY A 1 73 ? 9.898 -2.523 -4.625 1 91.88 73 GLY A CA 1
ATOM 574 C C . GLY A 1 73 ? 9.062 -3.539 -5.383 1 91.88 73 GLY A C 1
ATOM 575 O O . GLY A 1 73 ? 7.836 -3.535 -5.289 1 91.88 73 GLY A O 1
ATOM 576 N N . LYS A 1 74 ? 9.781 -4.391 -6.102 1 90.94 74 LYS A N 1
ATOM 577 C CA . LYS A 1 74 ? 9.125 -5.391 -6.941 1 90.94 74 LYS A CA 1
ATOM 578 C C . LYS A 1 74 ? 8.211 -6.293 -6.117 1 90.94 74 LYS A C 1
ATOM 580 O O . LYS A 1 74 ? 7.062 -6.523 -6.488 1 90.94 74 LYS A O 1
ATOM 585 N N . GLU A 1 75 ? 8.719 -6.742 -5.039 1 91.5 75 GLU A N 1
ATOM 586 C CA . GLU A 1 75 ? 7.98 -7.68 -4.199 1 91.5 75 GLU A CA 1
ATOM 587 C C . GLU A 1 75 ? 6.707 -7.039 -3.652 1 91.5 75 GLU A C 1
ATOM 589 O O . GLU A 1 75 ? 5.633 -7.648 -3.695 1 91.5 75 GLU A O 1
ATOM 594 N N . LEU A 1 76 ? 6.828 -5.828 -3.221 1 94.25 76 LEU A N 1
ATOM 595 C CA . LEU A 1 76 ? 5.672 -5.137 -2.664 1 94.25 76 LEU A CA 1
ATOM 596 C C . LEU A 1 76 ? 4.668 -4.785 -3.758 1 94.25 76 LEU A C 1
ATOM 598 O O . LEU A 1 76 ? 3.457 -4.812 -3.525 1 94.25 76 LEU A O 1
ATOM 602 N N . SER A 1 77 ? 5.168 -4.453 -4.91 1 95.44 77 SER A N 1
ATOM 603 C CA . SER A 1 77 ? 4.293 -4.184 -6.047 1 95.44 77 SER A CA 1
ATOM 604 C C . SER A 1 77 ? 3.469 -5.41 -6.418 1 95.44 77 SER A C 1
ATOM 606 O O . SER A 1 77 ? 2.262 -5.309 -6.645 1 95.44 77 SER A O 1
ATOM 608 N N . GLU A 1 78 ? 4.137 -6.523 -6.43 1 94.5 78 GLU A N 1
ATOM 609 C CA . GLU A 1 78 ? 3.443 -7.77 -6.727 1 94.5 7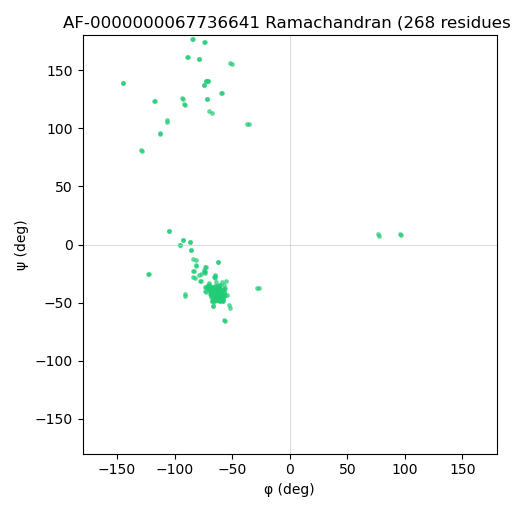8 GLU A CA 1
ATOM 610 C C . GLU A 1 78 ? 2.387 -8.078 -5.668 1 94.5 78 GLU A C 1
ATOM 612 O O . GLU A 1 78 ? 1.259 -8.453 -6 1 94.5 78 GLU A O 1
ATOM 617 N N . ASP A 1 79 ? 2.785 -7.922 -4.449 1 94.62 79 ASP A N 1
ATOM 618 C CA . ASP A 1 79 ? 1.847 -8.172 -3.357 1 94.62 79 ASP A CA 1
ATOM 619 C C . ASP A 1 79 ? 0.603 -7.297 -3.494 1 94.62 79 ASP A C 1
ATOM 621 O O . ASP A 1 79 ? -0.521 -7.777 -3.334 1 94.62 79 ASP A O 1
ATOM 625 N N . LEU A 1 80 ? 0.819 -6.082 -3.795 1 96.31 80 LEU A N 1
ATOM 626 C CA . LEU A 1 80 ? -0.273 -5.121 -3.898 1 96.31 80 LEU A CA 1
ATOM 627 C C . LEU A 1 80 ? -1.258 -5.531 -4.988 1 96.31 80 LEU A C 1
ATOM 629 O O . LEU A 1 80 ? -2.473 -5.512 -4.773 1 96.31 80 LEU A O 1
ATOM 633 N N . ILE A 1 81 ? -0.741 -5.883 -6.105 1 96.88 81 ILE A N 1
ATOM 634 C CA . ILE A 1 81 ? -1.587 -6.305 -7.219 1 96.88 81 ILE A CA 1
ATOM 635 C C . ILE A 1 81 ? -2.381 -7.547 -6.816 1 96.88 81 ILE A C 1
ATOM 637 O O . ILE A 1 81 ? -3.602 -7.594 -6.996 1 96.88 81 ILE A O 1
ATOM 641 N N . LEU A 1 82 ? -1.719 -8.477 -6.246 1 95.88 82 LEU A N 1
ATOM 642 C CA . LEU A 1 82 ? -2.346 -9.742 -5.871 1 95.88 82 LEU A CA 1
ATOM 643 C C . LEU A 1 82 ? -3.432 -9.516 -4.824 1 95.88 82 LEU A C 1
ATOM 645 O O . LEU A 1 82 ? -4.488 -10.148 -4.875 1 95.88 82 LEU A O 1
ATOM 649 N N . GLN A 1 83 ? -3.215 -8.656 -3.947 1 96.5 83 GLN A N 1
ATOM 650 C CA . GLN A 1 83 ? -4.156 -8.398 -2.863 1 96.5 83 GLN A CA 1
ATOM 651 C C . GLN A 1 83 ? -5.379 -7.637 -3.365 1 96.5 83 GLN A C 1
ATOM 653 O O . GLN A 1 83 ? -6.418 -7.613 -2.701 1 96.5 83 GLN A O 1
ATOM 658 N N . SER A 1 84 ? -5.234 -6.945 -4.48 1 97.19 84 SER A N 1
ATOM 659 C CA . SER A 1 84 ? -6.309 -6.117 -5.016 1 97.19 84 SER A CA 1
ATOM 660 C C . SER A 1 84 ? -7.262 -6.938 -5.879 1 97.19 84 SER A C 1
ATOM 662 O O . SER A 1 84 ? -8.297 -6.434 -6.324 1 97.19 84 SER A O 1
ATOM 664 N N . LEU A 1 85 ? -6.941 -8.188 -6.09 1 96.69 85 LEU A N 1
ATOM 665 C CA . LEU A 1 85 ? -7.758 -9.039 -6.945 1 96.69 85 LEU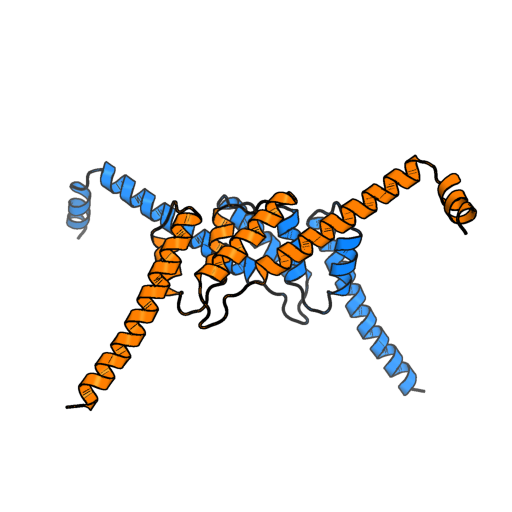 A CA 1
ATOM 666 C C . LEU A 1 85 ? -8.992 -9.531 -6.203 1 96.69 85 LEU A C 1
ATOM 668 O O . LEU A 1 85 ? -9.031 -9.516 -4.973 1 96.69 85 LEU A O 1
ATOM 672 N N . SER A 1 86 ? -9.977 -9.93 -6.945 1 95 86 SER A N 1
ATOM 673 C CA . SER A 1 86 ? -11.219 -10.422 -6.367 1 95 86 SER A CA 1
ATOM 674 C C . SER A 1 86 ? -11.039 -11.82 -5.773 1 95 86 SER A C 1
ATOM 676 O O . SER A 1 86 ? -10.008 -12.453 -5.977 1 95 86 SER A O 1
ATOM 678 N N . GLU A 1 87 ? -12.055 -12.328 -5.129 1 94 87 GLU A N 1
ATOM 679 C CA . GLU A 1 87 ? -12.016 -13.609 -4.434 1 94 87 GLU A CA 1
ATOM 680 C C . GLU A 1 87 ? -11.82 -14.766 -5.414 1 94 87 GLU A C 1
ATOM 682 O O . GLU A 1 87 ? -11.289 -15.812 -5.047 1 94 87 GLU A O 1
ATOM 687 N N . SER A 1 88 ? -12.227 -14.562 -6.574 1 92.56 88 SER A N 1
ATOM 688 C CA . SER A 1 88 ? -12.094 -15.602 -7.586 1 92.56 88 SER A CA 1
ATOM 689 C C . SER A 1 88 ? -10.633 -15.938 -7.855 1 92.56 88 SER A C 1
ATOM 691 O O . SER A 1 88 ? -10.32 -16.984 -8.414 1 92.56 88 SER A O 1
ATOM 693 N N . PHE A 1 89 ? -9.719 -15.078 -7.406 1 95.06 89 PHE A N 1
ATOM 694 C CA . PHE A 1 89 ? -8.297 -15.281 -7.676 1 95.06 89 PHE A CA 1
ATOM 695 C C . PHE A 1 89 ? -7.582 -15.781 -6.43 1 95.06 89 PHE A C 1
ATOM 697 O O . PHE A 1 89 ? -6.352 -15.859 -6.406 1 95.06 89 PHE A O 1
ATOM 704 N N . SER A 1 90 ? -8.289 -16.172 -5.414 1 94.44 90 SER A N 1
ATOM 705 C CA . SER A 1 90 ? -7.695 -16.562 -4.141 1 94.44 90 SER A CA 1
ATOM 706 C C . SER A 1 90 ? -6.77 -17.766 -4.309 1 94.44 90 SER A C 1
ATOM 708 O O . SER A 1 90 ? -5.676 -17.797 -3.74 1 94.44 90 SER A O 1
ATOM 710 N N . GLN A 1 91 ? -7.262 -18.719 -5.094 1 93.19 91 GLN A N 1
ATOM 711 C CA . GLN A 1 91 ? -6.441 -19.906 -5.324 1 93.19 91 GLN A CA 1
ATOM 712 C C . GLN A 1 91 ? -5.172 -19.562 -6.094 1 93.19 91 GLN A C 1
ATOM 714 O O . GLN A 1 91 ? -4.105 -20.109 -5.824 1 93.19 91 GLN A O 1
ATOM 719 N N . PHE A 1 92 ? -5.285 -18.672 -7.047 1 94.25 92 PHE A N 1
ATOM 720 C CA . PHE A 1 92 ? -4.113 -18.219 -7.785 1 94.25 92 PHE A CA 1
ATOM 721 C C . PHE A 1 92 ? -3.084 -17.609 -6.848 1 94.25 92 PHE A C 1
ATOM 723 O O . PHE A 1 92 ? -1.896 -17.938 -6.922 1 94.25 92 PHE A O 1
ATOM 730 N N . VAL A 1 93 ? -3.521 -16.75 -5.98 1 93.88 93 VAL A N 1
ATOM 731 C CA . VAL A 1 93 ? -2.645 -16.016 -5.074 1 93.88 93 VAL A CA 1
ATOM 732 C C . VAL A 1 93 ? -1.908 -17 -4.164 1 93.88 93 VAL A C 1
ATOM 734 O O . VAL A 1 93 ? -0.702 -16.859 -3.945 1 93.88 93 VAL A O 1
ATOM 737 N N . ILE A 1 94 ? -2.607 -17.969 -3.703 1 90.12 94 ILE A N 1
ATOM 738 C CA . ILE A 1 94 ? -2.01 -18.969 -2.836 1 90.12 94 ILE A CA 1
ATOM 739 C C . ILE A 1 94 ? -0.905 -19.719 -3.59 1 90.12 94 ILE A C 1
ATOM 741 O O . ILE A 1 94 ? 0.219 -19.828 -3.096 1 90.12 94 ILE A O 1
ATOM 745 N N . ASN A 1 95 ? -1.184 -20.125 -4.801 1 88.88 95 ASN A N 1
ATOM 746 C CA . ASN A 1 95 ? -0.225 -20.875 -5.613 1 88.88 95 ASN A CA 1
ATOM 747 C C . ASN A 1 95 ? 0.977 -20 -5.988 1 88.88 95 ASN A C 1
ATOM 749 O O . ASN A 1 95 ? 2.107 -20.5 -6.027 1 88.88 95 ASN A O 1
ATOM 753 N N . PHE A 1 96 ? 0.67 -18.797 -6.223 1 91.5 96 PHE A N 1
ATOM 754 C CA . PHE A 1 96 ? 1.723 -17.875 -6.621 1 91.5 96 PHE A CA 1
ATOM 755 C C . PHE A 1 96 ? 2.754 -17.719 -5.508 1 91.5 96 PHE A C 1
ATOM 757 O O . PHE A 1 96 ? 3.959 -17.797 -5.758 1 91.5 96 PHE A O 1
ATOM 764 N N . ASN A 1 97 ? 2.307 -17.562 -4.328 1 86.88 97 ASN A N 1
ATOM 765 C CA . ASN A 1 97 ? 3.193 -17.328 -3.193 1 86.88 97 ASN A CA 1
ATOM 766 C C . ASN A 1 97 ? 3.926 -18.594 -2.781 1 86.88 97 ASN A C 1
ATOM 768 O O . ASN A 1 97 ? 5.016 -18.531 -2.207 1 86.88 97 ASN A O 1
ATOM 772 N N . MET A 1 98 ? 3.35 -19.688 -3.119 1 82.5 98 MET A N 1
ATOM 773 C CA . MET A 1 98 ? 3.975 -20.953 -2.758 1 82.5 98 MET A CA 1
ATOM 774 C C . MET A 1 98 ? 5.035 -21.344 -3.781 1 82.5 98 MET A C 1
ATOM 776 O O . MET A 1 98 ? 5.996 -22.047 -3.449 1 82.5 98 MET A O 1
ATOM 780 N N . ASN A 1 99 ? 4.926 -20.844 -4.949 1 75.25 99 ASN A N 1
ATOM 781 C CA . ASN A 1 99 ? 5.746 -21.391 -6.023 1 75.25 99 ASN A CA 1
ATOM 782 C C . ASN A 1 99 ? 6.621 -20.328 -6.668 1 75.25 99 ASN A C 1
ATOM 784 O O . ASN A 1 99 ? 7.609 -20.641 -7.332 1 75.25 99 ASN A O 1
ATOM 788 N N . LYS A 1 100 ? 6.188 -19.219 -6.566 1 63.91 100 LYS A N 1
ATOM 789 C CA . LYS A 1 100 ? 6.852 -18.281 -7.469 1 63.91 100 LYS A CA 1
ATOM 790 C C . LYS A 1 100 ? 7.789 -17.344 -6.703 1 63.91 100 LYS A C 1
ATOM 792 O O . LYS A 1 100 ? 7.336 -16.406 -6.043 1 63.91 100 LYS A O 1
ATOM 797 N N . MET A 1 101 ? 9 -17.641 -6.91 1 64 101 MET A N 1
ATOM 798 C CA . MET A 1 101 ? 10.062 -16.922 -6.227 1 64 101 MET A CA 1
ATOM 799 C C . MET A 1 101 ? 10.516 -15.719 -7.055 1 64 101 MET A C 1
ATOM 801 O O . MET A 1 101 ? 10.781 -14.648 -6.508 1 64 101 MET A O 1
ATOM 805 N N . ASP A 1 102 ? 10.648 -16.047 -8.359 1 71.19 102 ASP A N 1
ATOM 806 C CA . ASP A 1 102 ? 11.234 -14.977 -9.164 1 71.19 102 ASP A CA 1
ATOM 807 C C . ASP A 1 102 ? 10.375 -14.672 -10.383 1 71.19 102 ASP A C 1
ATOM 809 O O . ASP A 1 102 ? 10.352 -15.453 -11.344 1 71.19 102 ASP A O 1
ATOM 813 N N . CYS A 1 103 ? 9.406 -13.945 -10.156 1 80.06 103 CYS A N 1
ATOM 814 C CA . CYS A 1 103 ? 8.461 -13.617 -11.211 1 80.06 103 CYS A CA 1
ATOM 815 C C . CYS A 1 103 ? 8.453 -12.117 -11.484 1 80.06 103 CYS A C 1
ATOM 817 O O . CYS A 1 103 ? 8.383 -11.312 -10.547 1 80.06 103 CYS A O 1
ATOM 819 N N . ASP A 1 104 ? 8.727 -11.789 -12.812 1 86 104 ASP A N 1
ATOM 820 C CA . ASP A 1 104 ? 8.578 -10.367 -13.117 1 86 104 ASP A CA 1
ATOM 821 C C . ASP A 1 104 ? 7.129 -10.023 -13.445 1 86 104 ASP A C 1
ATOM 823 O O . ASP A 1 104 ? 6.262 -10.898 -13.445 1 86 104 ASP A O 1
ATOM 827 N N . PHE A 1 105 ? 6.883 -8.711 -13.672 1 89.88 105 PHE A N 1
ATOM 828 C CA . PHE A 1 105 ? 5.52 -8.227 -13.859 1 89.88 105 PHE A CA 1
ATOM 829 C C . PHE A 1 105 ? 4.895 -8.836 -15.109 1 89.88 105 PHE A C 1
ATOM 831 O O . PHE A 1 105 ? 3.707 -9.164 -15.117 1 89.88 105 PHE A O 1
ATOM 838 N N . HIS A 1 106 ? 5.746 -8.938 -16.141 1 90.5 106 HIS A N 1
ATOM 839 C CA . HIS A 1 106 ? 5.227 -9.477 -17.391 1 90.5 106 HIS A CA 1
ATOM 840 C C . HIS A 1 106 ? 4.777 -10.93 -17.219 1 90.5 106 HIS A C 1
ATOM 842 O O . HIS A 1 106 ? 3.715 -11.32 -17.703 1 90.5 106 HIS A O 1
ATOM 848 N N . GLU A 1 107 ? 5.559 -11.672 -16.578 1 91.88 107 GLU A N 1
ATOM 849 C CA . GLU A 1 107 ? 5.219 -13.07 -16.312 1 91.88 107 GLU A CA 1
ATOM 850 C C . GLU A 1 107 ? 3.977 -13.18 -15.43 1 91.88 107 GLU A C 1
ATOM 852 O O . GLU A 1 107 ? 3.076 -13.969 -15.711 1 91.88 107 GLU A O 1
ATOM 857 N N . MET A 1 108 ? 3.971 -12.43 -14.391 1 93.81 108 MET A N 1
ATOM 858 C CA . MET A 1 108 ? 2.809 -12.43 -13.508 1 93.81 108 MET A CA 1
ATOM 859 C C . MET A 1 108 ? 1.54 -12.07 -14.273 1 93.81 108 MET A C 1
ATOM 861 O O . MET A 1 108 ? 0.5 -12.711 -14.102 1 93.81 108 MET A O 1
ATOM 865 N N . PHE A 1 109 ? 1.723 -11.062 -15.164 1 94.56 109 PHE A N 1
ATOM 866 C CA . PHE A 1 109 ? 0.61 -10.617 -15.992 1 94.56 109 PHE A CA 1
ATOM 867 C C . PHE A 1 109 ? 0.061 -11.766 -16.828 1 94.56 109 PHE A C 1
ATOM 869 O O . PHE A 1 109 ? -1.141 -12.039 -16.812 1 94.56 109 PHE A O 1
ATOM 876 N N . ASN A 1 110 ? 0.863 -12.445 -17.453 1 94.44 110 ASN A N 1
ATOM 877 C CA . ASN A 1 110 ? 0.456 -13.562 -18.312 1 94.44 110 ASN A CA 1
ATOM 878 C C . ASN A 1 110 ? -0.183 -14.68 -17.5 1 94.44 110 ASN A C 1
ATOM 880 O O . ASN A 1 110 ? -1.165 -15.289 -17.938 1 94.44 110 ASN A O 1
ATOM 884 N N . MET A 1 111 ? 0.387 -14.945 -16.391 1 94.44 111 MET A N 1
ATOM 885 C CA . MET A 1 111 ? -0.168 -15.977 -15.523 1 94.44 111 MET A CA 1
ATOM 886 C C . MET A 1 111 ? -1.59 -15.625 -15.094 1 94.44 111 MET A C 1
ATOM 888 O O . MET A 1 111 ? -2.459 -16.5 -15.039 1 94.44 111 MET A O 1
ATOM 892 N N . LEU A 1 112 ? -1.779 -14.367 -14.789 1 96.12 112 LEU A N 1
ATOM 893 C CA . LEU A 1 112 ? -3.098 -13.906 -14.367 1 96.12 112 LEU A CA 1
ATOM 894 C C . LEU A 1 112 ? -4.105 -14.016 -15.508 1 96.12 112 LEU A C 1
ATOM 896 O O . LEU A 1 112 ? -5.238 -14.453 -15.297 1 96.12 112 LEU A O 1
ATOM 900 N N . ILE A 1 113 ? -3.697 -13.68 -16.672 1 95.88 113 ILE A N 1
ATOM 901 C CA . ILE A 1 113 ? -4.555 -13.773 -17.844 1 95.88 113 ILE A CA 1
ATOM 902 C C . ILE A 1 113 ? -4.914 -15.234 -18.109 1 95.88 113 ILE A C 1
ATOM 904 O O . ILE A 1 113 ? -6.074 -15.555 -18.375 1 95.88 113 ILE A O 1
ATOM 908 N N . ASP A 1 114 ? -3.932 -16.094 -18.047 1 95.19 114 ASP A N 1
ATOM 909 C CA . ASP A 1 114 ? -4.156 -17.531 -18.25 1 95.19 114 ASP A CA 1
ATOM 910 C C . ASP A 1 114 ? -5.148 -18.078 -17.234 1 95.19 114 ASP A C 1
ATOM 912 O O . ASP A 1 114 ? -6.027 -18.875 -17.578 1 95.19 114 ASP A O 1
ATOM 916 N N . TYR A 1 115 ? -4.949 -17.656 -16.047 1 94.62 115 TYR A N 1
ATOM 917 C CA . TYR A 1 115 ? -5.836 -18.125 -14.977 1 94.62 115 TYR A CA 1
ATOM 918 C C . TYR A 1 115 ? -7.266 -17.656 -15.211 1 94.62 115 TYR A C 1
ATOM 920 O O . TYR A 1 115 ? -8.211 -18.422 -15.031 1 94.62 115 TYR A O 1
ATOM 928 N N . GLU A 1 116 ? -7.434 -16.422 -15.547 1 94.56 116 GLU A N 1
ATOM 929 C CA . GLU A 1 116 ? -8.75 -15.867 -15.852 1 94.56 116 GLU A CA 1
ATOM 930 C C . GLU A 1 116 ? -9.438 -16.656 -16.969 1 94.56 116 GLU A C 1
ATOM 932 O O . GLU A 1 116 ? -10.633 -16.938 -16.875 1 94.56 116 GLU A O 1
ATOM 937 N N . ASN A 1 117 ? -8.695 -16.984 -17.984 1 94.06 117 ASN A N 1
ATOM 938 C CA . ASN A 1 117 ? -9.219 -17.781 -19.094 1 94.06 117 ASN A CA 1
ATOM 939 C C . ASN A 1 117 ? -9.648 -19.156 -18.641 1 94.06 117 ASN A C 1
ATOM 941 O O . ASN A 1 117 ? -10.656 -19.688 -19.109 1 94.06 117 ASN A O 1
ATOM 945 N N . GLN A 1 118 ? -8.867 -19.688 -17.75 1 93.31 118 GLN A N 1
ATOM 946 C CA . GLN A 1 118 ? -9.211 -21 -17.203 1 93.31 118 GLN A CA 1
ATOM 947 C C . GLN A 1 118 ? -10.508 -20.922 -16.391 1 93.31 118 GLN A C 1
ATOM 949 O O . GLN A 1 118 ? -11.344 -21.828 -16.469 1 93.31 118 GLN A O 1
ATOM 954 N N . LEU A 1 119 ? -10.68 -19.906 -15.609 1 90.75 119 LEU A N 1
ATOM 955 C CA . LEU A 1 119 ? -11.891 -19.719 -14.828 1 90.75 119 LEU A CA 1
ATOM 956 C C . LEU A 1 119 ? -13.109 -19.609 -15.742 1 90.75 119 LEU A C 1
ATOM 958 O O . LEU A 1 119 ? -14.172 -20.172 -15.445 1 90.75 119 LEU A O 1
ATOM 962 N N . ALA A 1 120 ? -12.977 -18.844 -16.75 1 87.5 120 ALA A N 1
ATOM 963 C CA . ALA A 1 120 ? -14.07 -18.641 -17.703 1 87.5 120 ALA A CA 1
ATOM 964 C C . ALA A 1 120 ? -14.445 -19.938 -18.391 1 87.5 120 ALA A C 1
ATOM 966 O O . ALA A 1 120 ? -15.625 -20.203 -18.625 1 87.5 120 ALA A O 1
ATOM 967 N N . SER A 1 121 ? -13.531 -20.703 -18.672 1 89 121 SER A N 1
ATOM 968 C CA . SER A 1 121 ? -13.766 -21.984 -19.328 1 89 121 SER A CA 1
ATOM 969 C C . SER A 1 121 ? -14.461 -22.969 -18.406 1 89 121 SER A C 1
ATOM 971 O O . SER A 1 121 ? -15.312 -23.75 -18.844 1 89 121 SER A O 1
ATOM 973 N N . GLU A 1 122 ? -14.094 -22.922 -17.219 1 82.62 122 GLU A N 1
ATOM 974 C CA . GLU A 1 122 ? -14.711 -23.812 -16.25 1 82.62 122 GLU A CA 1
ATOM 975 C C . GLU A 1 122 ? -16.172 -23.453 -16.016 1 82.62 122 GLU A C 1
ATOM 977 O O . GLU A 1 122 ? -17.016 -24.328 -15.812 1 82.62 122 GLU A O 1
ATOM 982 N N . LYS A 1 123 ? -16.453 -22.25 -15.938 1 76.06 123 LYS A N 1
ATOM 983 C CA . LYS A 1 123 ? -17.844 -21.812 -15.797 1 76.06 123 LYS A CA 1
ATOM 984 C C . LYS A 1 123 ? -18.672 -22.234 -17 1 76.06 123 LYS A C 1
ATOM 986 O O . LYS A 1 123 ? -19.859 -22.562 -16.875 1 76.06 123 LYS A O 1
ATOM 991 N N . LYS A 1 124 ? -18.078 -22.219 -18.094 1 74.56 124 LYS A N 1
ATOM 992 C CA . LYS A 1 124 ? -18.766 -22.625 -19.312 1 74.56 124 LYS A CA 1
ATOM 993 C C . LYS A 1 124 ? -18.984 -24.141 -19.328 1 74.56 124 LYS A C 1
ATOM 995 O O . LYS A 1 124 ? -20.016 -24.625 -19.812 1 74.56 124 LYS A O 1
ATOM 1000 N N . LYS A 1 125 ? -18.047 -24.766 -18.828 1 71.44 125 LYS A N 1
ATOM 1001 C CA . LYS A 1 125 ? -18.156 -26.234 -18.828 1 71.44 125 LYS A CA 1
ATOM 1002 C C . LYS A 1 125 ? -19.234 -26.688 -17.844 1 71.44 125 LYS A C 1
ATOM 1004 O O . LYS A 1 125 ? -19.938 -27.672 -18.109 1 71.44 125 LYS A O 1
ATOM 1009 N N . GLY A 1 126 ? -19.234 -25.984 -16.75 1 62.41 126 GLY A N 1
ATOM 1010 C CA . GLY A 1 126 ? -20.312 -26.344 -15.844 1 62.41 126 GLY A CA 1
ATOM 1011 C C . GLY A 1 126 ? -21.688 -26.109 -16.422 1 62.41 126 GLY A C 1
ATOM 1012 O O . GLY A 1 126 ? -22.625 -26.891 -16.188 1 62.41 126 GLY A O 1
ATOM 1013 N N . THR A 1 127 ? -21.688 -25.109 -17.109 1 61.44 127 THR A N 1
ATOM 1014 C CA . THR A 1 127 ? -22.969 -24.844 -17.734 1 61.44 127 THR A CA 1
ATOM 1015 C C . THR A 1 127 ? -23.266 -25.875 -18.828 1 61.44 127 THR A C 1
ATOM 1017 O O . THR A 1 127 ? -24.406 -26.312 -18.984 1 61.44 127 THR A O 1
ATOM 1020 N N . VAL A 1 128 ? -22.219 -26.281 -19.484 1 62.06 128 VAL A N 1
ATOM 1021 C CA . VAL A 1 128 ? -22.391 -27.25 -20.562 1 62.06 128 VAL A CA 1
ATOM 1022 C C . VAL A 1 128 ? -22.781 -28.609 -19.984 1 62.06 128 VAL A C 1
ATOM 1024 O O . VAL A 1 128 ? -23.625 -29.312 -20.547 1 62.06 128 VAL A O 1
ATOM 1027 N N . MET A 1 129 ? -22.203 -28.859 -18.906 1 60.34 129 MET A N 1
ATOM 1028 C CA . MET A 1 129 ? -22.547 -30.141 -18.312 1 60.34 129 MET A CA 1
ATOM 1029 C C . MET A 1 129 ? -23.984 -30.141 -17.812 1 60.34 129 MET A C 1
ATOM 1031 O O . MET A 1 129 ? -24.688 -31.156 -17.922 1 60.34 129 MET A O 1
ATOM 1035 N N . LEU A 1 130 ? -24.281 -29.016 -17.344 1 58.12 130 LEU A N 1
ATOM 1036 C CA . LEU A 1 130 ? -25.656 -28.953 -16.859 1 58.12 130 LEU A CA 1
ATOM 1037 C C . LEU A 1 130 ? -26.641 -28.984 -18.016 1 58.12 130 LEU A C 1
ATOM 1039 O O . LEU A 1 130 ? -27.703 -29.609 -17.906 1 58.12 130 LEU A O 1
ATOM 1043 N N . VAL A 1 131 ? -26.312 -28.359 -19.062 1 61.31 131 VAL A N 1
ATOM 1044 C CA . VAL A 1 131 ? -27.25 -28.328 -20.188 1 61.31 131 VAL A CA 1
ATOM 1045 C C . VAL A 1 131 ? -27.266 -29.703 -20.875 1 61.31 131 VAL A C 1
ATOM 1047 O O . VAL A 1 131 ? -28.312 -30.156 -21.328 1 61.31 131 VAL A O 1
ATOM 1050 N N . GLY A 1 132 ? -26.172 -30.234 -20.984 1 57.09 132 GLY A N 1
ATOM 1051 C CA . GLY A 1 132 ? -26.125 -31.531 -21.625 1 57.09 132 GLY A CA 1
ATOM 1052 C C . GLY A 1 132 ? -26.953 -32.594 -20.891 1 57.09 132 GLY A C 1
ATOM 1053 O O . GLY A 1 132 ? -27.547 -33.469 -21.516 1 57.09 132 GLY A O 1
ATOM 1054 N N . ASN A 1 133 ? -26.922 -32.5 -19.625 1 59.66 133 ASN A N 1
ATOM 1055 C CA . ASN A 1 133 ? -27.656 -33.5 -18.859 1 59.66 133 ASN A CA 1
ATOM 1056 C C . ASN A 1 133 ? -29.156 -33.219 -18.875 1 59.66 133 ASN A C 1
ATOM 1058 O O . ASN A 1 133 ? -29.953 -34.125 -18.578 1 59.66 133 ASN A O 1
ATOM 1062 N N . SER A 1 134 ? -29.438 -32 -19.062 1 57.25 134 SER A N 1
ATOM 1063 C CA . SER A 1 134 ? -30.875 -31.734 -19.016 1 57.25 134 SER A CA 1
ATOM 1064 C C . SER A 1 134 ? -31.547 -32.062 -20.344 1 57.25 134 SER A C 1
ATOM 1066 O O . SER A 1 134 ? -32.781 -32.094 -20.422 1 57.25 134 SER A O 1
ATOM 1068 N N . SER A 1 135 ? -30.781 -32.156 -21.422 1 54.88 135 SER A N 1
ATOM 1069 C CA . SER A 1 135 ? -31.422 -32.375 -22.719 1 54.88 135 SER A CA 1
ATOM 1070 C C . SER A 1 135 ? -31.5 -33.875 -23.047 1 54.88 135 SER A C 1
ATOM 1072 O O . SER A 1 135 ? -32 -34.25 -24.109 1 54.88 135 SER A O 1
ATOM 1074 N N . LYS A 1 136 ? -31.062 -34.781 -22.109 1 43.03 136 LYS A N 1
ATOM 1075 C CA . LYS A 1 136 ? -31.422 -36.156 -22.391 1 43.03 136 LYS A CA 1
ATOM 1076 C C . LYS A 1 136 ? -32.719 -36.562 -21.641 1 43.03 136 LYS A C 1
ATOM 1078 O O . LYS A 1 136 ? -32.938 -36.094 -20.531 1 43.03 136 LYS A O 1
ATOM 1083 N N . MET B 1 1 ? 10.906 -47 13.312 1 41.38 1 MET B N 1
ATOM 1084 C CA . MET B 1 1 ? 10.336 -45.781 12.727 1 41.38 1 MET B CA 1
ATOM 1085 C C . MET B 1 1 ? 11.43 -44.812 12.344 1 41.38 1 MET B C 1
ATOM 1087 O O . MET B 1 1 ? 11.227 -43.938 11.5 1 41.38 1 MET B O 1
ATOM 1091 N N . SER B 1 2 ? 12.523 -44.781 13.086 1 49.84 2 SER B N 1
ATOM 1092 C CA . SER B 1 2 ? 13.656 -43.875 12.961 1 49.84 2 SER B CA 1
ATOM 1093 C C . SER B 1 2 ? 14.438 -44.125 11.672 1 49.84 2 SER B C 1
ATOM 1095 O O . SER B 1 2 ? 14.914 -43.188 11.031 1 49.84 2 SER B O 1
ATOM 1097 N N . SER B 1 3 ? 14.711 -45.375 11.477 1 55.47 3 SER B N 1
ATOM 1098 C CA . SER B 1 3 ? 15.641 -45.812 10.43 1 55.47 3 SER B CA 1
ATOM 1099 C C . SER B 1 3 ? 15.086 -45.5 9.039 1 55.47 3 SER B C 1
ATOM 1101 O O . SER B 1 3 ? 15.852 -45.25 8.109 1 55.47 3 SER B O 1
ATOM 1103 N N . GLU B 1 4 ? 13.766 -45.75 8.891 1 48.72 4 GLU B N 1
ATOM 1104 C CA . GLU B 1 4 ? 13.148 -45.562 7.582 1 48.72 4 GLU B CA 1
ATOM 1105 C C . GLU B 1 4 ? 13.133 -44.094 7.184 1 48.72 4 GLU B C 1
ATOM 1107 O O . GLU B 1 4 ? 13.297 -43.75 6.008 1 48.72 4 GLU B O 1
ATOM 1112 N N . LEU B 1 5 ? 12.727 -43.188 8.117 1 51.12 5 LEU B N 1
ATOM 1113 C CA . LEU B 1 5 ? 12.859 -41.75 7.844 1 51.12 5 LEU B CA 1
ATOM 1114 C C . LEU B 1 5 ? 14.305 -41.406 7.516 1 51.12 5 LEU B C 1
ATOM 1116 O O . LEU B 1 5 ? 14.57 -40.594 6.617 1 51.12 5 LEU B O 1
ATOM 1120 N N . GLN B 1 6 ? 15.18 -42.125 8.258 1 50.53 6 GLN B N 1
ATOM 1121 C CA . GLN B 1 6 ? 16.609 -41.938 7.988 1 50.53 6 GLN B CA 1
ATOM 1122 C C . GLN B 1 6 ? 16.969 -42.438 6.59 1 50.53 6 GLN B C 1
ATOM 1124 O O . GLN B 1 6 ? 17.828 -41.844 5.922 1 50.53 6 GLN B O 1
ATOM 1129 N N . ARG B 1 7 ? 16.438 -43.531 6.207 1 50 7 ARG B N 1
ATOM 1130 C CA . ARG B 1 7 ? 16.781 -44.094 4.902 1 50 7 ARG B CA 1
ATOM 1131 C C . ARG B 1 7 ? 16.281 -43.188 3.777 1 50 7 ARG B C 1
ATOM 1133 O O . ARG B 1 7 ? 16.953 -43.031 2.752 1 50 7 ARG B O 1
ATOM 1140 N N . LYS B 1 8 ? 14.984 -42.75 3.865 1 50.75 8 LYS B N 1
ATOM 1141 C CA . LYS B 1 8 ? 14.5 -41.844 2.84 1 50.75 8 LYS B CA 1
ATOM 1142 C C . LYS B 1 8 ? 15.359 -40.562 2.787 1 50.75 8 LYS B C 1
ATOM 1144 O O . LYS B 1 8 ? 15.57 -40 1.713 1 50.75 8 LYS B O 1
ATOM 1149 N N . HIS B 1 9 ? 15.891 -40.125 3.891 1 54.84 9 HIS B N 1
ATOM 1150 C CA . HIS B 1 9 ? 16.875 -39.031 3.928 1 54.84 9 HIS B CA 1
ATOM 1151 C C . HIS B 1 9 ? 18.266 -39.531 3.625 1 54.84 9 HIS B C 1
ATOM 1153 O O . HIS B 1 9 ? 19.156 -38.75 3.264 1 54.84 9 HIS B O 1
ATOM 1159 N N . GLN B 1 10 ? 18.578 -40.781 3.926 1 53.12 10 GLN B N 1
ATOM 1160 C CA . GLN B 1 10 ? 19.875 -41.312 3.562 1 53.12 10 GLN B CA 1
ATOM 1161 C C . GLN B 1 10 ? 20.172 -41.094 2.082 1 53.12 10 GLN B C 1
ATOM 1163 O O . GLN B 1 10 ? 21.312 -40.844 1.703 1 53.12 10 GLN B O 1
ATOM 1168 N N . ASP B 1 11 ? 19.234 -41.562 1.201 1 56.78 11 ASP B N 1
ATOM 1169 C CA . ASP B 1 11 ? 19.594 -41.5 -0.214 1 56.78 11 ASP B CA 1
ATOM 1170 C C . ASP B 1 11 ? 19.359 -40.125 -0.79 1 56.78 11 ASP B C 1
ATOM 1172 O O . ASP B 1 11 ? 19.344 -39.938 -2.01 1 56.78 11 ASP B O 1
ATOM 1176 N N . MET B 1 12 ? 18.656 -39.312 -0.076 1 63 12 MET B N 1
ATOM 1177 C CA . MET B 1 12 ? 18.578 -38.031 -0.789 1 63 12 MET B CA 1
ATOM 1178 C C . MET B 1 12 ? 19.953 -37.344 -0.856 1 63 12 MET B C 1
ATOM 1180 O O . MET B 1 12 ? 20.703 -37.375 0.116 1 63 12 MET B O 1
ATOM 1184 N N . ASP B 1 13 ? 20.453 -37.25 -1.999 1 76.25 13 ASP B N 1
ATOM 1185 C CA . ASP B 1 13 ? 21.625 -36.438 -2.32 1 76.25 13 ASP B CA 1
ATOM 1186 C C . ASP B 1 13 ? 21.625 -35.125 -1.511 1 76.25 13 ASP B C 1
ATOM 1188 O O . ASP B 1 13 ? 20.609 -34.438 -1.443 1 76.25 13 ASP B O 1
ATOM 1192 N N . PRO B 1 14 ? 22.5 -35.188 -0.506 1 82.5 14 PRO B N 1
ATOM 1193 C CA . PRO B 1 14 ? 22.656 -33.969 0.32 1 82.5 14 PRO B CA 1
ATOM 1194 C C . PRO B 1 14 ? 22.328 -32.688 -0.44 1 82.5 14 PRO B C 1
ATOM 1196 O O . PRO B 1 14 ? 21.734 -31.781 0.124 1 82.5 14 PRO B O 1
ATOM 1199 N N . THR B 1 15 ? 22.703 -32.688 -1.649 1 85.31 15 THR B N 1
ATOM 1200 C CA . THR B 1 15 ? 22.422 -31.531 -2.479 1 85.31 15 THR B CA 1
ATOM 1201 C C . THR B 1 15 ? 20.906 -31.344 -2.66 1 85.31 15 THR B C 1
ATOM 1203 O O . THR B 1 15 ? 20.406 -30.219 -2.619 1 85.31 15 THR B O 1
ATOM 1206 N N . ALA B 1 16 ? 20.234 -32.438 -2.77 1 84.94 16 ALA B N 1
ATOM 1207 C CA . ALA B 1 16 ? 18.781 -32.406 -2.951 1 84.94 16 ALA B CA 1
ATOM 1208 C C . ALA B 1 16 ? 18.078 -31.922 -1.681 1 84.94 16 ALA B C 1
ATOM 1210 O O . ALA B 1 16 ? 17.109 -31.172 -1.745 1 84.94 16 ALA B O 1
ATOM 1211 N N . ILE B 1 17 ? 18.594 -32.281 -0.544 1 86.62 17 ILE B N 1
ATOM 1212 C CA . ILE B 1 17 ? 18.031 -31.906 0.741 1 86.62 17 ILE B CA 1
ATOM 1213 C C . ILE B 1 17 ? 18.219 -30.406 0.952 1 86.62 17 ILE B C 1
ATOM 1215 O O . ILE B 1 17 ? 17.281 -29.703 1.36 1 86.62 17 ILE B O 1
ATOM 1219 N N . ILE B 1 18 ? 19.406 -29.953 0.6 1 87.38 18 ILE B N 1
ATOM 1220 C CA . ILE B 1 18 ? 19.719 -28.547 0.761 1 87.38 18 ILE B CA 1
ATOM 1221 C C . ILE B 1 18 ? 18.812 -27.719 -0.145 1 87.38 18 ILE B C 1
ATOM 1223 O O . ILE B 1 18 ? 18.266 -26.688 0.277 1 87.38 18 ILE B O 1
ATOM 1227 N N . GLU B 1 19 ? 18.625 -28.203 -1.341 1 84.81 19 GLU B N 1
ATOM 1228 C CA . GLU B 1 19 ? 17.766 -27.516 -2.293 1 84.81 19 GLU B CA 1
ATOM 1229 C C . GLU B 1 19 ? 16.312 -27.484 -1.799 1 84.81 19 GLU B C 1
ATOM 1231 O O . GLU B 1 19 ? 15.641 -26.453 -1.919 1 84.81 19 GLU B O 1
ATOM 1236 N N . HIS B 1 20 ? 15.93 -28.562 -1.215 1 84.88 20 HIS B N 1
ATOM 1237 C CA . HIS B 1 20 ? 14.578 -28.625 -0.688 1 84.88 20 HIS B CA 1
ATOM 1238 C C . HIS B 1 20 ? 14.391 -27.688 0.497 1 84.88 20 HIS B C 1
ATOM 1240 O O . HIS B 1 20 ? 13.383 -27 0.592 1 84.88 20 HIS B O 1
ATOM 1246 N N . LEU B 1 21 ? 15.336 -27.609 1.357 1 85 21 LEU B N 1
ATOM 1247 C CA . LEU B 1 21 ? 15.273 -26.719 2.508 1 85 21 LEU B CA 1
ATOM 1248 C C . LEU B 1 21 ? 15.258 -25.266 2.062 1 85 21 LEU B C 1
ATOM 1250 O O . LEU B 1 21 ? 14.5 -24.453 2.6 1 85 21 LEU B O 1
ATOM 1254 N N . MET B 1 22 ? 16.047 -25.016 1.096 1 81.94 22 MET B N 1
ATOM 1255 C CA . MET B 1 22 ? 16.094 -23.641 0.577 1 81.94 22 MET B CA 1
ATOM 1256 C C . MET B 1 22 ? 14.758 -23.25 -0.027 1 81.94 22 MET B C 1
ATOM 1258 O O . MET B 1 22 ? 14.305 -22.109 0.157 1 81.94 22 MET B O 1
ATOM 1262 N N . LYS B 1 23 ? 14.188 -24.141 -0.651 1 80.5 23 LYS B N 1
ATOM 1263 C CA . LYS B 1 23 ? 12.883 -23.875 -1.251 1 80.5 23 LYS B CA 1
ATOM 1264 C C . LYS B 1 23 ? 11.812 -23.672 -0.178 1 80.5 23 LYS B C 1
ATOM 1266 O O . LYS B 1 23 ? 10.984 -22.766 -0.287 1 80.5 23 LYS B O 1
ATOM 1271 N N . MET B 1 24 ? 11.914 -24.453 0.777 1 82.31 24 MET B N 1
ATOM 1272 C CA . MET B 1 24 ? 10.953 -24.328 1.869 1 82.31 24 MET B CA 1
ATOM 1273 C C . MET B 1 24 ? 11.117 -23 2.584 1 82.31 24 MET B C 1
ATOM 1275 O O . MET B 1 24 ? 10.133 -22.328 2.9 1 82.31 24 MET B O 1
ATOM 1279 N N . PHE B 1 25 ? 12.336 -22.672 2.848 1 82.19 25 PHE B N 1
ATOM 1280 C CA . PHE B 1 25 ? 12.617 -21.406 3.521 1 82.19 25 PHE B CA 1
ATOM 1281 C C . PHE B 1 25 ? 12.148 -20.219 2.674 1 82.19 25 PHE B C 1
ATOM 1283 O O . PHE B 1 25 ? 11.555 -19.281 3.193 1 82.19 25 PHE B O 1
ATOM 1290 N N . ALA B 1 26 ? 12.391 -20.328 1.478 1 80.56 26 ALA B N 1
ATOM 1291 C CA . ALA B 1 26 ? 11.992 -19.25 0.568 1 80.56 26 ALA B CA 1
ATOM 1292 C C . ALA B 1 26 ? 10.477 -19.109 0.517 1 80.56 26 ALA B C 1
ATOM 1294 O O . ALA B 1 26 ? 9.953 -17.984 0.564 1 80.56 26 ALA B O 1
ATOM 1295 N N . THR B 1 27 ? 9.844 -20.188 0.443 1 81.19 27 THR B N 1
ATOM 1296 C CA . THR B 1 27 ? 8.383 -20.188 0.408 1 81.19 27 THR B CA 1
ATOM 1297 C C . THR B 1 27 ? 7.809 -19.609 1.694 1 81.19 27 THR B C 1
ATOM 1299 O O . THR B 1 27 ? 6.855 -18.828 1.656 1 81.19 27 THR B O 1
ATOM 1302 N N . GLN B 1 28 ? 8.414 -19.938 2.727 1 81.44 28 GLN B N 1
ATOM 1303 C CA . GLN B 1 28 ? 7.957 -19.422 4.016 1 81.44 28 GLN B CA 1
ATOM 1304 C C . GLN B 1 28 ? 8.18 -17.922 4.125 1 81.44 28 GLN B C 1
ATOM 1306 O O . GLN B 1 28 ? 7.332 -17.203 4.656 1 81.44 28 GLN B O 1
ATOM 1311 N N . SER B 1 29 ? 9.281 -17.547 3.641 1 84.62 29 SER B N 1
ATOM 1312 C CA . SER B 1 29 ? 9.602 -16.125 3.678 1 84.62 29 SER B CA 1
ATOM 1313 C C . SER B 1 29 ? 8.664 -15.32 2.789 1 84.62 29 SER B C 1
ATOM 1315 O O . SER B 1 29 ? 8.203 -14.242 3.176 1 84.62 29 SER B O 1
ATOM 1317 N N . MET B 1 30 ? 8.359 -15.922 1.685 1 87.06 30 MET B N 1
ATOM 1318 C CA . MET B 1 30 ? 7.453 -15.258 0.75 1 87.06 30 MET B CA 1
ATOM 1319 C C . MET B 1 30 ? 6.039 -15.18 1.32 1 87.06 30 MET B C 1
ATOM 1321 O O . MET B 1 30 ? 5.375 -14.148 1.202 1 87.06 30 MET B O 1
ATOM 1325 N N . THR B 1 31 ? 5.676 -16.156 1.944 1 88 31 THR B N 1
ATOM 1326 C CA . THR B 1 31 ? 4.355 -16.203 2.557 1 88 31 THR B CA 1
ATOM 1327 C C . THR B 1 31 ? 4.266 -15.203 3.713 1 88 31 THR B C 1
ATOM 1329 O O . THR B 1 31 ? 3.275 -14.484 3.844 1 88 31 THR B O 1
ATOM 1332 N N . ALA B 1 32 ? 5.305 -15.203 4.469 1 90.62 32 ALA B N 1
ATOM 1333 C CA . ALA B 1 32 ? 5.344 -14.273 5.594 1 90.62 32 ALA B CA 1
ATOM 1334 C C . ALA B 1 32 ? 5.301 -12.828 5.109 1 90.62 32 ALA B C 1
ATOM 1336 O O . ALA B 1 32 ? 4.574 -12 5.664 1 90.62 32 ALA B O 1
ATOM 1337 N N . ARG B 1 33 ? 6.027 -12.586 4.117 1 93.31 33 ARG B N 1
ATOM 1338 C CA . ARG B 1 33 ? 6.051 -11.25 3.529 1 93.31 33 ARG B CA 1
ATOM 1339 C C . ARG B 1 33 ? 4.672 -10.859 3.01 1 93.31 33 ARG B C 1
ATOM 1341 O O . ARG B 1 33 ? 4.191 -9.758 3.279 1 93.31 33 ARG B O 1
ATOM 1348 N N . TYR B 1 34 ? 4.098 -11.766 2.34 1 94.12 34 TYR B N 1
ATOM 1349 C CA . TYR B 1 34 ? 2.783 -11.5 1.766 1 94.12 34 TYR B CA 1
ATOM 1350 C C . TYR B 1 34 ? 1.757 -11.227 2.857 1 94.12 34 TYR B C 1
ATOM 1352 O O . TYR B 1 34 ? 0.939 -10.312 2.732 1 94.12 34 TYR B O 1
ATOM 1360 N N . GLN B 1 35 ? 1.784 -11.984 3.869 1 94.62 35 GLN B N 1
ATOM 1361 C CA . GLN B 1 35 ? 0.834 -11.805 4.961 1 94.62 35 GLN B CA 1
ATOM 1362 C C . GLN B 1 35 ? 1.046 -10.461 5.656 1 94.62 35 GLN B C 1
ATOM 1364 O O . GLN B 1 35 ? 0.082 -9.773 6 1 94.62 35 GLN B O 1
ATOM 1369 N N . LEU B 1 36 ? 2.25 -10.102 5.812 1 96.19 36 LEU B N 1
ATOM 1370 C CA . LEU B 1 36 ? 2.57 -8.812 6.426 1 96.19 36 LEU B CA 1
ATOM 1371 C C . LEU B 1 36 ? 2.125 -7.66 5.535 1 96.19 36 LEU B C 1
ATOM 1373 O O . LEU B 1 36 ? 1.532 -6.691 6.016 1 96.19 36 LEU B O 1
ATOM 1377 N N . SER B 1 37 ? 2.473 -7.793 4.281 1 96.75 37 SER B N 1
ATOM 1378 C CA . SER B 1 37 ? 2.072 -6.754 3.336 1 96.75 37 SER B CA 1
ATOM 1379 C C . SER B 1 37 ? 0.554 -6.629 3.262 1 96.75 37 SER B C 1
ATOM 1381 O O . SER B 1 37 ? 0.021 -5.52 3.189 1 96.75 37 SER B O 1
ATOM 1383 N N . LYS B 1 38 ? -0.105 -7.758 3.32 1 96.44 38 LYS B N 1
ATOM 1384 C CA . LYS B 1 38 ? -1.564 -7.77 3.312 1 96.44 38 LYS B CA 1
ATOM 1385 C C . LYS B 1 38 ? -2.125 -7.051 4.535 1 96.44 38 LYS B C 1
ATOM 1387 O O . LYS B 1 38 ? -3.059 -6.254 4.422 1 96.44 38 LYS B O 1
ATOM 1392 N N . ALA B 1 39 ? -1.588 -7.355 5.633 1 97.19 39 ALA B N 1
ATOM 1393 C CA . ALA B 1 39 ? -2.004 -6.688 6.863 1 97.19 39 ALA B CA 1
ATOM 1394 C C . ALA B 1 39 ? -1.762 -5.184 6.781 1 97.19 39 ALA B C 1
ATOM 1396 O O . ALA B 1 39 ? -2.623 -4.391 7.168 1 97.19 39 ALA B O 1
ATOM 1397 N N . LEU B 1 40 ? -0.659 -4.805 6.266 1 97.81 40 LEU B N 1
ATOM 1398 C CA . LEU B 1 40 ? -0.271 -3.4 6.172 1 97.81 40 LEU B CA 1
ATOM 1399 C C . LEU B 1 40 ? -1.19 -2.645 5.219 1 97.81 40 LEU B C 1
ATOM 1401 O O . LEU B 1 40 ? -1.789 -1.634 5.594 1 97.81 40 LEU B O 1
ATOM 1405 N N . PHE B 1 41 ? -1.356 -3.133 4.02 1 96.81 41 PHE B N 1
ATOM 1406 C CA . PHE B 1 41 ? -2.109 -2.434 2.986 1 96.81 41 PHE B CA 1
ATOM 1407 C C . PHE B 1 41 ? -3.605 -2.5 3.268 1 96.81 41 PHE B C 1
ATOM 1409 O O . PHE B 1 41 ? -4.375 -1.684 2.756 1 96.81 41 PHE B O 1
ATOM 1416 N N . GLY B 1 42 ? -3.959 -3.455 4.094 1 96 42 GLY B N 1
ATOM 1417 C CA . GLY B 1 42 ? -5.363 -3.607 4.434 1 96 42 GLY B CA 1
ATOM 1418 C C . GLY B 1 42 ? -5.746 -2.908 5.727 1 96 42 GLY B C 1
ATOM 1419 O O . GLY B 1 42 ? -6.918 -2.895 6.109 1 96 42 GLY B O 1
ATOM 1420 N N . SER B 1 43 ? -4.852 -2.307 6.344 1 96.81 43 SER B N 1
ATOM 1421 C CA . SER B 1 43 ? -5.09 -1.678 7.641 1 96.81 43 SER B CA 1
ATOM 1422 C C . SER B 1 43 ? -5.93 -0.413 7.492 1 96.81 43 SER B C 1
ATOM 1424 O O . SER B 1 43 ? -5.734 0.363 6.555 1 96.81 43 SER B O 1
ATOM 1426 N N . LYS B 1 44 ? -6.824 -0.237 8.43 1 96.81 44 LYS B N 1
ATOM 1427 C CA . LYS B 1 44 ? -7.676 0.945 8.547 1 96.81 44 LYS B CA 1
ATOM 1428 C C . LYS B 1 44 ? -7.926 1.296 10.016 1 96.81 44 LYS B C 1
ATOM 1430 O O . LYS B 1 44 ? -8.148 0.409 10.844 1 96.81 44 LYS B O 1
ATOM 1435 N N . LEU B 1 45 ? -7.883 2.541 10.25 1 97.06 45 LEU B N 1
ATOM 1436 C CA . LEU B 1 45 ? -8.227 2.984 11.594 1 97.06 45 LEU B CA 1
ATOM 1437 C C . LEU B 1 45 ? -9.719 2.852 11.852 1 97.06 45 LEU B C 1
ATOM 1439 O O . LEU B 1 45 ? -10.531 3.357 11.078 1 97.06 45 LEU B O 1
ATOM 1443 N N . ILE B 1 46 ? -10 2.146 12.914 1 93.69 46 ILE B N 1
ATOM 1444 C CA . ILE B 1 46 ? -11.398 2.012 13.305 1 93.69 46 ILE B CA 1
ATOM 1445 C C . ILE B 1 46 ? -11.914 3.342 13.852 1 93.69 46 ILE B C 1
ATOM 1447 O O . ILE B 1 46 ? -11.219 4.02 14.617 1 93.69 46 ILE B O 1
ATOM 1451 N N . VAL B 1 47 ? -13.109 3.627 13.492 1 90.44 47 VAL B N 1
ATOM 1452 C CA . VAL B 1 47 ? -13.734 4.875 13.914 1 90.44 47 VAL B CA 1
ATOM 1453 C C . VAL B 1 47 ? -13.773 4.941 15.438 1 90.44 47 VAL B C 1
ATOM 1455 O O . VAL B 1 47 ? -14.094 3.951 16.109 1 90.44 47 VAL B O 1
ATOM 1458 N N . ASN B 1 48 ? -13.328 6.055 16 1 86.31 48 ASN B N 1
ATOM 1459 C CA . ASN B 1 48 ? -13.367 6.367 17.422 1 86.31 48 ASN B CA 1
ATOM 1460 C C . ASN B 1 48 ? -12.266 5.641 18.188 1 86.31 48 ASN B C 1
ATOM 1462 O O . ASN B 1 48 ? -12.289 5.582 19.422 1 86.31 48 ASN B O 1
ATOM 1466 N N . SER B 1 49 ? -11.406 5.004 17.469 1 93.19 49 SER B N 1
ATOM 1467 C CA . SER B 1 49 ? -10.234 4.406 18.109 1 93.19 49 SER B CA 1
ATOM 1468 C C . SER B 1 49 ? -9.086 5.406 18.188 1 93.19 49 SER B C 1
ATOM 1470 O O . SER B 1 49 ? -9.094 6.43 17.516 1 93.19 49 SER B O 1
ATOM 1472 N N . LEU B 1 50 ? -8.188 5.074 19.062 1 95.19 50 LEU B N 1
ATOM 1473 C CA . LEU B 1 50 ? -7.047 5.965 19.266 1 95.19 50 LEU B CA 1
ATOM 1474 C C . LEU B 1 50 ? -6.066 5.867 18.109 1 95.19 50 LEU B C 1
ATOM 1476 O O . LEU B 1 50 ? -5.727 4.766 17.656 1 95.19 50 LEU B O 1
ATOM 1480 N N . VAL B 1 51 ? -5.586 6.992 17.688 1 96.56 51 VAL B N 1
ATOM 1481 C CA . VAL B 1 51 ? -4.695 7.055 16.531 1 96.56 51 VAL B CA 1
ATOM 1482 C C . VAL B 1 51 ? -3.289 6.621 16.938 1 96.56 51 VAL B C 1
ATOM 1484 O O . VAL B 1 51 ? -2.551 6.047 16.141 1 96.56 51 VAL B O 1
ATOM 1487 N N . GLY B 1 52 ? -2.877 6.855 18.141 1 95.81 52 GLY B N 1
ATOM 1488 C CA . GLY B 1 52 ? -1.544 6.547 18.625 1 95.81 52 GLY B CA 1
ATOM 1489 C C . GLY B 1 52 ? -1.169 5.086 18.469 1 95.81 52 GLY B C 1
ATOM 1490 O O . GLY B 1 52 ? -0.255 4.754 17.703 1 95.81 52 GLY B O 1
ATOM 1491 N N . PRO B 1 53 ? -1.912 4.262 19.203 1 96.94 53 PRO B N 1
ATOM 1492 C CA . PRO B 1 53 ? -1.624 2.83 19.078 1 96.94 53 PRO B CA 1
ATOM 1493 C C . PRO B 1 53 ? -1.731 2.324 17.656 1 96.94 53 PRO B C 1
ATOM 1495 O O . PRO B 1 53 ? -0.965 1.448 17.234 1 96.94 53 PRO B O 1
ATOM 1498 N N . TYR B 1 54 ? -2.662 2.795 16.906 1 97.62 54 TYR B N 1
ATOM 1499 C CA . TYR B 1 54 ? -2.848 2.383 15.516 1 97.62 54 TYR B CA 1
ATOM 1500 C C . TYR B 1 54 ? -1.618 2.717 14.68 1 97.62 54 TYR B C 1
ATOM 1502 O O . TYR B 1 54 ? -1.101 1.862 13.961 1 97.62 54 TYR B O 1
ATOM 1510 N N . VAL B 1 55 ? -1.112 3.943 14.773 1 97.38 55 VAL B N 1
ATOM 1511 C CA . VAL B 1 55 ? 0.047 4.379 14.008 1 97.38 55 VAL B CA 1
ATOM 1512 C C . VAL B 1 55 ? 1.275 3.572 14.422 1 97.38 55 VAL B C 1
ATOM 1514 O O . VAL B 1 55 ? 2.082 3.178 13.57 1 97.38 55 VAL B O 1
ATOM 1517 N N . ASN B 1 56 ? 1.385 3.33 15.664 1 96.94 56 ASN B N 1
ATOM 1518 C CA . ASN B 1 56 ? 2.484 2.496 16.141 1 96.94 56 ASN B CA 1
ATOM 1519 C C . ASN B 1 56 ? 2.426 1.095 15.539 1 96.94 56 ASN B C 1
ATOM 1521 O O . ASN B 1 56 ? 3.455 0.531 15.164 1 96.94 56 ASN B O 1
ATOM 1525 N N . HIS B 1 57 ? 1.253 0.589 15.516 1 97.44 57 HIS B N 1
ATOM 1526 C CA . HIS B 1 57 ? 1.062 -0.72 14.898 1 97.44 57 HIS B CA 1
ATOM 1527 C C . HIS B 1 57 ? 1.484 -0.707 13.43 1 97.44 57 HIS B C 1
ATOM 1529 O O . HIS B 1 57 ? 2.156 -1.63 12.969 1 97.44 57 HIS B O 1
ATOM 1535 N N . MET B 1 58 ? 1.111 0.311 12.703 1 97.12 58 MET B N 1
ATOM 1536 C CA . MET B 1 58 ? 1.475 0.439 11.297 1 97.12 58 MET B CA 1
ATOM 1537 C C . MET B 1 58 ? 2.988 0.528 11.133 1 97.12 58 MET B C 1
ATOM 1539 O O . MET B 1 58 ? 3.559 -0.103 10.242 1 97.12 58 MET B O 1
ATOM 1543 N N . ILE B 1 59 ? 3.605 1.304 11.977 1 96.44 59 ILE B N 1
ATOM 1544 C CA . ILE B 1 59 ? 5.059 1.454 11.938 1 96.44 59 ILE B CA 1
ATOM 1545 C C . ILE B 1 59 ? 5.723 0.105 12.195 1 96.44 59 ILE B C 1
ATOM 1547 O O . ILE B 1 59 ? 6.695 -0.253 11.531 1 96.44 59 ILE B O 1
ATOM 1551 N N . ASP B 1 60 ? 5.16 -0.616 13.117 1 96.88 60 ASP B N 1
ATOM 1552 C CA . ASP B 1 60 ? 5.668 -1.953 13.406 1 96.88 60 ASP B CA 1
ATOM 1553 C C . ASP B 1 60 ? 5.598 -2.846 12.172 1 96.88 60 ASP B C 1
ATOM 1555 O O . ASP B 1 60 ? 6.547 -3.576 11.867 1 96.88 60 ASP B O 1
ATOM 1559 N N . LEU B 1 61 ? 4.488 -2.85 11.469 1 97.62 61 LEU B N 1
ATOM 1560 C CA . LEU B 1 61 ? 4.316 -3.65 10.258 1 97.62 61 LEU B CA 1
ATOM 1561 C C . LEU B 1 61 ? 5.344 -3.264 9.203 1 97.62 61 LEU B C 1
ATOM 1563 O O . LEU B 1 61 ? 5.93 -4.133 8.547 1 97.62 61 LEU B O 1
ATOM 1567 N N . ILE B 1 62 ? 5.582 -1.979 9.055 1 97.12 62 ILE B N 1
ATOM 1568 C CA . ILE B 1 62 ? 6.539 -1.466 8.086 1 97.12 62 ILE B CA 1
ATOM 1569 C C . ILE B 1 62 ? 7.945 -1.944 8.445 1 97.12 62 ILE B C 1
ATOM 1571 O O . ILE B 1 62 ? 8.695 -2.391 7.57 1 97.12 62 ILE B O 1
ATOM 1575 N N . GLU B 1 63 ? 8.273 -1.853 9.695 1 96 63 GLU B N 1
ATOM 1576 C CA . GLU B 1 63 ? 9.586 -2.283 10.156 1 96 63 GLU B CA 1
ATOM 1577 C C . GLU B 1 63 ? 9.773 -3.787 9.977 1 96 63 GLU B C 1
ATOM 1579 O O . GLU B 1 63 ? 10.859 -4.246 9.617 1 96 63 GLU B O 1
ATOM 1584 N N . GLU B 1 64 ? 8.75 -4.57 10.219 1 96.88 64 GLU B N 1
ATOM 1585 C CA . GLU B 1 64 ? 8.82 -6.02 10.031 1 96.88 64 GLU B CA 1
ATOM 1586 C C . GLU B 1 64 ? 9.055 -6.375 8.57 1 96.88 64 GLU B C 1
ATOM 1588 O O . GLU B 1 64 ? 9.828 -7.289 8.266 1 96.88 64 GLU B O 1
ATOM 1593 N N . LEU B 1 65 ? 8.406 -5.676 7.707 1 96.38 65 LEU B N 1
ATOM 1594 C CA . LEU B 1 65 ? 8.625 -5.891 6.277 1 96.38 65 LEU B CA 1
ATOM 1595 C C . LEU B 1 65 ? 10.062 -5.586 5.895 1 96.38 65 LEU B C 1
ATOM 1597 O O . LEU B 1 65 ? 10.664 -6.312 5.098 1 96.38 65 LEU B O 1
ATOM 1601 N N . GLU B 1 66 ? 10.57 -4.523 6.492 1 95.38 66 GLU B N 1
ATOM 1602 C CA . GLU B 1 66 ? 11.953 -4.137 6.215 1 95.38 66 GLU B CA 1
ATOM 1603 C C . GLU B 1 66 ? 12.93 -5.227 6.656 1 95.38 66 GLU B C 1
ATOM 1605 O O . GLU B 1 66 ? 13.93 -5.48 5.984 1 95.38 66 GLU B O 1
ATOM 1610 N N . LYS B 1 67 ? 12.578 -5.828 7.715 1 94.44 67 LYS B N 1
ATOM 1611 C CA . LYS B 1 67 ? 13.422 -6.914 8.211 1 94.44 67 LYS B CA 1
ATOM 1612 C C . LYS B 1 67 ? 13.43 -8.086 7.234 1 94.44 67 LYS B C 1
ATOM 1614 O O . LYS B 1 67 ? 14.398 -8.852 7.188 1 94.44 67 LYS B O 1
ATOM 1619 N N . LEU B 1 68 ? 12.352 -8.25 6.477 1 91.81 68 LEU B N 1
ATOM 1620 C CA . LEU B 1 68 ? 12.25 -9.32 5.488 1 91.81 68 LEU B CA 1
ATOM 1621 C C . LEU B 1 68 ? 12.844 -8.883 4.156 1 91.81 68 LEU B C 1
ATOM 1623 O O . LEU B 1 68 ? 12.766 -9.617 3.168 1 91.81 68 LEU B O 1
ATOM 1627 N N . GLY B 1 69 ? 13.367 -7.699 4.117 1 91.31 69 GLY B N 1
ATOM 1628 C CA . GLY B 1 69 ? 14.031 -7.223 2.916 1 91.31 69 GLY B CA 1
ATOM 1629 C C . GLY B 1 69 ? 13.133 -6.391 2.021 1 91.31 69 GLY B C 1
ATOM 1630 O O . GLY B 1 69 ? 13.5 -6.066 0.891 1 91.31 69 GLY B O 1
ATOM 1631 N N . CYS B 1 70 ? 11.969 -6.059 2.5 1 92.88 70 CYS B N 1
ATOM 1632 C CA . CYS B 1 70 ? 11.023 -5.266 1.732 1 92.88 70 CYS B CA 1
ATOM 1633 C C . CYS B 1 70 ? 10.828 -3.891 2.361 1 92.88 70 CYS B C 1
ATOM 1635 O O . CYS B 1 70 ? 9.961 -3.713 3.219 1 92.88 70 CYS B O 1
ATOM 1637 N N . LYS B 1 71 ? 11.578 -2.986 1.853 1 93.44 71 LYS B N 1
ATOM 1638 C CA . LYS B 1 71 ? 11.539 -1.638 2.41 1 93.44 71 LYS B CA 1
ATOM 1639 C C . LYS B 1 71 ? 10.539 -0.76 1.656 1 93.44 71 LYS B C 1
ATOM 1641 O O . LYS B 1 71 ? 10.586 -0.679 0.427 1 93.44 71 LYS B O 1
ATOM 1646 N N . LEU B 1 72 ? 9.672 -0.223 2.463 1 93.69 72 LEU B N 1
ATOM 1647 C CA . LEU B 1 72 ? 8.773 0.802 1.942 1 93.69 72 LEU B CA 1
ATOM 1648 C C . LEU B 1 72 ? 9.367 2.193 2.129 1 93.69 72 LEU B C 1
ATOM 1650 O O . LEU B 1 72 ? 9.797 2.547 3.23 1 93.69 72 LEU B O 1
ATOM 1654 N N . GLY B 1 73 ? 9.555 2.891 1.153 1 92.12 73 GLY B N 1
ATOM 1655 C CA . GLY B 1 73 ? 10.086 4.238 1.276 1 92.12 73 GLY B CA 1
ATOM 1656 C C . GLY B 1 73 ? 9.32 5.09 2.275 1 92.12 73 GLY B C 1
ATOM 1657 O O . GLY B 1 73 ? 8.141 4.836 2.541 1 92.12 73 GLY B O 1
ATOM 1658 N N . LYS B 1 74 ? 10.023 6.086 2.775 1 91.12 74 LYS B N 1
ATOM 1659 C CA . LYS B 1 74 ? 9.453 6.957 3.799 1 91.12 74 LYS B CA 1
ATOM 1660 C C . LYS B 1 74 ? 8.18 7.633 3.305 1 91.12 74 LYS B C 1
ATOM 1662 O O . LYS B 1 74 ? 7.164 7.641 4.004 1 91.12 74 LYS B O 1
ATOM 1667 N N . GLU B 1 75 ? 8.242 8.141 2.143 1 91.56 75 GLU B N 1
ATOM 1668 C CA . GLU B 1 75 ? 7.117 8.883 1.584 1 91.56 75 GLU B CA 1
ATOM 1669 C C . GLU B 1 75 ? 5.891 7.988 1.411 1 91.56 75 GLU B C 1
ATOM 1671 O O . GLU B 1 75 ? 4.781 8.367 1.791 1 91.56 75 GLU B O 1
ATOM 1676 N N . LEU B 1 76 ? 6.137 6.816 0.913 1 94.25 76 LEU B N 1
ATOM 1677 C CA . LEU B 1 76 ? 5.027 5.895 0.696 1 94.25 76 LEU B CA 1
ATOM 1678 C C . LEU B 1 76 ? 4.48 5.379 2.023 1 94.25 76 LEU B C 1
ATOM 1680 O O . LEU B 1 76 ? 3.277 5.145 2.158 1 94.25 76 LEU B O 1
ATOM 1684 N N . SER B 1 77 ? 5.363 5.191 2.977 1 95.44 77 SER B N 1
ATOM 1685 C CA . SER B 1 77 ? 4.934 4.781 4.309 1 95.44 77 SER B CA 1
ATOM 1686 C C . SER B 1 77 ? 4.023 5.828 4.941 1 95.44 77 SER B C 1
ATOM 1688 O O . SER B 1 77 ? 2.982 5.488 5.512 1 95.44 77 SER B O 1
ATOM 1690 N N . GLU B 1 78 ? 4.418 7.055 4.797 1 94.5 78 GLU B N 1
ATOM 1691 C CA . GLU B 1 78 ? 3.604 8.148 5.324 1 94.5 78 GLU B CA 1
ATOM 1692 C C . GLU B 1 78 ? 2.244 8.203 4.633 1 94.5 78 GLU B C 1
ATOM 1694 O O . GLU B 1 78 ? 1.212 8.336 5.293 1 94.5 78 GLU B O 1
ATOM 1699 N N . ASP B 1 79 ? 2.291 8.086 3.336 1 94.69 79 ASP B N 1
ATOM 1700 C CA . ASP B 1 79 ? 1.043 8.102 2.576 1 94.69 79 ASP B CA 1
ATOM 1701 C C . ASP B 1 79 ? 0.099 7 3.043 1 94.69 79 ASP B C 1
ATOM 1703 O O . ASP B 1 79 ? -1.095 7.234 3.236 1 94.69 79 ASP B O 1
ATOM 1707 N N . LEU B 1 80 ? 0.641 5.859 3.225 1 96.38 80 LEU B N 1
ATOM 1708 C CA . LEU B 1 80 ? -0.151 4.699 3.613 1 96.38 80 LEU B CA 1
ATOM 1709 C C . LEU B 1 80 ? -0.835 4.93 4.957 1 96.38 80 LEU B C 1
ATOM 1711 O O . LEU B 1 80 ? -2.027 4.656 5.105 1 96.38 80 LEU B O 1
ATOM 1715 N N . ILE B 1 81 ? -0.09 5.418 5.891 1 96.94 81 ILE B N 1
ATOM 1716 C CA . ILE B 1 81 ? -0.637 5.691 7.215 1 96.94 81 ILE B CA 1
ATOM 1717 C C . ILE B 1 81 ? -1.75 6.73 7.105 1 96.94 81 ILE B C 1
ATOM 1719 O O . ILE B 1 81 ? -2.846 6.535 7.637 1 96.94 81 ILE B O 1
ATOM 1723 N N . LEU B 1 82 ? -1.491 7.758 6.402 1 95.94 82 LEU B N 1
ATOM 1724 C CA . LEU B 1 82 ? -2.443 8.859 6.27 1 95.94 82 LEU B CA 1
ATOM 1725 C C . LEU B 1 82 ? -3.723 8.391 5.582 1 95.94 82 LEU B C 1
ATOM 1727 O O . LEU B 1 82 ? -4.82 8.797 5.965 1 95.94 82 LEU B O 1
ATOM 1731 N N . GLN B 1 83 ? -3.609 7.559 4.656 1 96.5 83 GLN B N 1
ATOM 1732 C CA . GLN B 1 83 ? -4.758 7.086 3.893 1 96.5 83 GLN B CA 1
ATOM 1733 C C . GLN B 1 83 ? -5.594 6.102 4.707 1 96.5 83 GLN B C 1
ATOM 1735 O O . GLN B 1 83 ? -6.754 5.844 4.379 1 96.5 83 GLN B O 1
ATOM 1740 N N . SER B 1 84 ? -4.984 5.496 5.703 1 97.19 84 SER B N 1
ATOM 1741 C CA . SER B 1 84 ? -5.66 4.484 6.508 1 97.19 84 SER B CA 1
ATOM 1742 C C . SER B 1 84 ? -6.457 5.121 7.641 1 97.19 84 SER B C 1
ATOM 1744 O O . SER B 1 84 ? -7.18 4.43 8.359 1 97.19 84 SER B O 1
ATOM 1746 N N . LEU B 1 85 ? -6.348 6.41 7.785 1 96.81 85 LEU B N 1
ATOM 1747 C CA . LEU B 1 85 ? -7.031 7.105 8.875 1 96.81 85 LEU B CA 1
ATOM 1748 C C . LEU B 1 85 ? -8.508 7.309 8.547 1 96.81 85 LEU B C 1
ATOM 1750 O O . LEU B 1 85 ? -8.906 7.246 7.379 1 96.81 85 LEU B O 1
ATOM 1754 N N . SER B 1 86 ? -9.289 7.531 9.562 1 95 86 SER B N 1
ATOM 1755 C CA . SER B 1 86 ? -10.727 7.742 9.391 1 95 86 SER B CA 1
ATOM 1756 C C . SER B 1 86 ? -11.016 9.125 8.812 1 95 86 SER B C 1
ATOM 1758 O O . SER B 1 86 ? -10.125 9.961 8.719 1 95 86 SER B O 1
ATOM 1760 N N . GLU B 1 87 ? -12.242 9.391 8.508 1 94.06 87 GLU B N 1
ATOM 1761 C CA . GLU B 1 87 ? -12.68 10.633 7.875 1 94.06 87 GLU B CA 1
ATOM 1762 C C . GLU B 1 87 ? -12.445 11.828 8.789 1 94.06 87 GLU B C 1
ATOM 1764 O O . GLU B 1 87 ? -12.273 12.953 8.312 1 94.06 87 GLU B O 1
ATOM 1769 N N . SER B 1 88 ? -12.445 11.594 10.008 1 92.62 88 SER B N 1
ATOM 1770 C CA . SER B 1 88 ? -12.242 12.672 10.969 1 92.62 88 SER B CA 1
ATOM 1771 C C . SER B 1 88 ? -10.867 13.305 10.805 1 92.62 88 SER B C 1
ATOM 1773 O O . SER B 1 88 ? -10.625 14.422 11.273 1 92.62 88 SER B O 1
ATOM 1775 N N . PHE B 1 89 ? -9.961 12.633 10.078 1 95 89 PHE B N 1
ATOM 1776 C CA . PHE B 1 89 ? -8.602 13.133 9.922 1 95 89 PHE B CA 1
ATOM 1777 C C 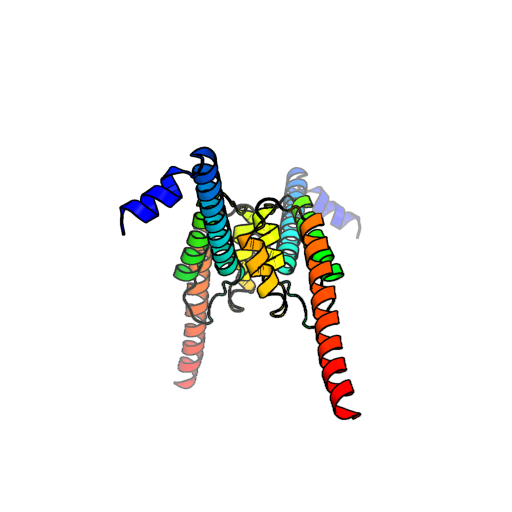. PHE B 1 89 ? -8.398 13.727 8.539 1 95 89 PHE B C 1
ATOM 1779 O O . PHE B 1 89 ? -7.27 14.047 8.156 1 95 89 PHE B O 1
ATOM 1786 N N . SER B 1 90 ? -9.445 13.922 7.793 1 94.44 90 SER B N 1
ATOM 1787 C CA . SER B 1 90 ? -9.344 14.391 6.414 1 94.44 90 SER B CA 1
ATOM 1788 C C . SER B 1 90 ? -8.664 15.758 6.34 1 94.44 90 SER B C 1
ATOM 1790 O O . SER B 1 90 ? -7.82 15.992 5.477 1 94.44 90 SER B O 1
ATOM 1792 N N . GLN B 1 91 ? -9.094 16.625 7.258 1 93.31 91 GLN B N 1
ATOM 1793 C CA . GLN B 1 91 ? -8.5 17.953 7.273 1 93.31 91 GLN B CA 1
ATOM 1794 C C . GLN B 1 91 ? -7.02 17.906 7.621 1 93.31 91 GLN B C 1
ATOM 1796 O O . GLN B 1 91 ? -6.215 18.656 7.066 1 93.31 91 GLN B O 1
ATOM 1801 N N . PHE B 1 92 ? -6.66 17.047 8.547 1 94.31 92 PHE B N 1
ATOM 1802 C CA . PHE B 1 92 ? -5.258 16.859 8.891 1 94.31 92 PHE B CA 1
ATOM 1803 C C . PHE B 1 92 ? -4.449 16.438 7.672 1 94.31 92 PHE B C 1
ATOM 1805 O O . PHE B 1 92 ? -3.385 17 7.402 1 94.31 92 PHE B O 1
ATOM 1812 N N . VAL B 1 93 ? -4.945 15.477 6.945 1 93.94 93 VAL B N 1
ATOM 1813 C CA . VAL B 1 93 ? -4.246 14.906 5.797 1 93.94 93 VAL B CA 1
ATOM 1814 C C . VAL B 1 93 ? -4.023 15.984 4.738 1 93.94 93 VAL B C 1
ATOM 1816 O O . VAL B 1 93 ? -2.934 16.094 4.168 1 93.94 93 VAL B O 1
ATOM 1819 N N . ILE B 1 94 ? -5.008 16.781 4.543 1 90 94 ILE B N 1
ATOM 1820 C CA . ILE B 1 94 ? -4.91 17.859 3.568 1 90 94 ILE B CA 1
ATOM 1821 C C . ILE B 1 94 ? -3.805 18.828 3.98 1 90 94 ILE B C 1
ATOM 1823 O O . ILE B 1 94 ? -2.924 19.156 3.182 1 90 94 ILE B O 1
ATOM 1827 N N . ASN B 1 95 ? -3.797 19.234 5.234 1 88.88 95 ASN B N 1
ATOM 1828 C CA . ASN B 1 95 ? -2.807 20.172 5.75 1 88.88 95 ASN B CA 1
ATOM 1829 C C . ASN B 1 95 ? -1.401 19.578 5.723 1 88.88 95 ASN B C 1
ATOM 1831 O O . ASN B 1 95 ? -0.431 20.281 5.441 1 88.88 95 ASN B O 1
ATOM 1835 N N . PHE B 1 96 ? -1.372 18.344 6 1 91.56 96 PHE B N 1
ATOM 1836 C CA . PHE B 1 96 ? -0.084 17.656 6.043 1 91.56 96 PHE B CA 1
ATOM 1837 C C . PHE B 1 96 ? 0.582 17.672 4.672 1 91.56 96 PHE B C 1
ATOM 1839 O O . PHE B 1 96 ? 1.765 18 4.555 1 91.56 96 PHE B O 1
ATOM 1846 N N . ASN B 1 97 ? -0.148 17.375 3.672 1 86.81 97 ASN B N 1
ATOM 1847 C CA . ASN B 1 97 ? 0.392 17.281 2.32 1 86.81 97 ASN B CA 1
ATOM 1848 C C . ASN B 1 97 ? 0.7 18.672 1.745 1 86.81 97 ASN B C 1
ATOM 1850 O O . ASN B 1 97 ? 1.566 18.812 0.88 1 86.81 97 ASN B O 1
ATOM 1854 N N . MET B 1 98 ? 0.035 19.625 2.258 1 82.75 98 MET B N 1
ATOM 1855 C CA . MET B 1 98 ? 0.259 20.984 1.761 1 82.75 98 MET B CA 1
ATOM 1856 C C . MET B 1 98 ? 1.468 21.609 2.439 1 82.75 98 MET B C 1
ATOM 1858 O O . MET B 1 98 ? 2.121 22.484 1.863 1 82.75 98 MET B O 1
ATOM 1862 N N . ASN B 1 99 ? 1.815 21.141 3.576 1 75.56 99 ASN B N 1
ATOM 1863 C CA . ASN B 1 99 ? 2.783 21.875 4.375 1 75.56 99 ASN B CA 1
ATOM 1864 C C . ASN B 1 99 ? 4 21.031 4.719 1 75.56 99 ASN B C 1
ATOM 1866 O O . ASN B 1 99 ? 5.055 21.562 5.074 1 75.56 99 ASN B O 1
ATOM 1870 N N . LYS B 1 100 ? 3.781 19.859 4.723 1 63.97 100 LYS B N 1
ATOM 1871 C CA . LYS B 1 100 ? 4.852 19.094 5.371 1 63.97 100 LYS B CA 1
ATOM 1872 C C . LYS B 1 100 ? 5.691 18.344 4.344 1 63.97 100 LYS B C 1
ATOM 1874 O O . LYS B 1 100 ? 5.273 17.297 3.848 1 63.97 100 LYS B O 1
ATOM 1879 N N . MET B 1 101 ? 6.805 18.891 4.184 1 64 101 MET B N 1
ATOM 1880 C CA . MET B 1 101 ? 7.738 18.375 3.193 1 64 101 MET B CA 1
ATOM 1881 C C . MET B 1 101 ? 8.664 17.328 3.814 1 64 101 MET B C 1
ATOM 1883 O O . MET B 1 101 ? 8.961 16.312 3.191 1 64 101 MET B O 1
ATOM 1887 N N . ASP B 1 102 ? 9.102 17.703 5.016 1 71.62 102 ASP B N 1
ATOM 1888 C CA . ASP B 1 102 ? 10.109 16.812 5.578 1 71.62 102 ASP B CA 1
ATOM 1889 C C . ASP B 1 102 ? 9.742 16.391 7 1 71.62 102 ASP B C 1
ATOM 1891 O O . ASP B 1 102 ? 9.898 17.156 7.945 1 71.62 102 ASP B O 1
ATOM 1895 N N . CYS B 1 103 ? 8.93 15.477 7.051 1 80.38 103 CYS B N 1
ATOM 1896 C CA . CYS B 1 103 ? 8.43 14.992 8.336 1 80.38 103 CYS B CA 1
ATOM 1897 C C . CYS B 1 103 ? 8.805 13.531 8.547 1 80.38 103 CYS B C 1
ATOM 1899 O O . CYS B 1 103 ? 8.617 12.703 7.652 1 80.38 103 CYS B O 1
ATOM 1901 N N . ASP B 1 104 ? 9.523 13.312 9.719 1 86.12 104 ASP B N 1
ATOM 1902 C CA . ASP B 1 104 ? 9.766 11.898 10.008 1 86.12 104 ASP B CA 1
ATOM 1903 C C . ASP B 1 104 ? 8.578 11.273 10.734 1 86.12 104 ASP B C 1
ATOM 1905 O O . ASP B 1 104 ? 7.594 11.953 11.023 1 86.12 104 ASP B O 1
ATOM 1909 N N . PHE B 1 105 ? 8.672 9.945 10.984 1 90.06 105 PHE B N 1
ATOM 1910 C CA . PHE B 1 105 ? 7.559 9.195 11.555 1 90.06 105 PHE B CA 1
ATOM 1911 C C . PHE B 1 105 ? 7.219 9.703 12.945 1 90.06 105 PHE B C 1
ATOM 1913 O O . PHE B 1 105 ? 6.047 9.789 13.32 1 90.06 105 PHE B O 1
ATOM 1920 N N . HIS B 1 106 ? 8.297 10.023 13.68 1 90.5 106 HIS B N 1
ATOM 1921 C CA . HIS B 1 106 ? 8.07 10.492 15.039 1 90.5 106 HIS B CA 1
ATOM 1922 C C . HIS B 1 106 ? 7.305 11.812 15.047 1 90.5 106 HIS B C 1
ATOM 1924 O O . HIS B 1 106 ? 6.375 11.992 15.836 1 90.5 106 HIS B O 1
ATOM 1930 N N . GLU B 1 107 ? 7.695 12.672 14.227 1 92 107 GLU B N 1
ATOM 1931 C CA . GLU B 1 107 ? 7.02 13.961 14.109 1 92 107 GLU B CA 1
ATOM 1932 C C . GLU B 1 107 ? 5.578 13.789 13.641 1 92 107 GLU B C 1
ATOM 1934 O O . GLU B 1 107 ? 4.66 14.391 14.203 1 92 107 GLU B O 1
ATOM 1939 N N . MET B 1 108 ? 5.418 13.016 12.625 1 93.94 108 MET B N 1
ATOM 1940 C CA . MET B 1 108 ? 4.07 12.758 12.133 1 93.94 108 MET B CA 1
ATOM 1941 C C . MET B 1 108 ? 3.188 12.172 13.227 1 93.94 108 MET B C 1
ATOM 1943 O O . MET B 1 108 ? 2.037 12.578 13.391 1 93.94 108 MET B O 1
ATOM 1947 N N . PHE B 1 109 ? 3.836 11.258 13.992 1 94.56 109 PHE B N 1
ATOM 1948 C CA . PHE B 1 109 ? 3.133 10.617 15.094 1 94.56 109 PHE B CA 1
ATOM 1949 C C . PHE B 1 109 ? 2.633 11.656 16.094 1 94.56 109 PHE B C 1
ATOM 1951 O O . PHE B 1 109 ? 1.449 11.68 16.438 1 94.56 109 PHE B O 1
ATOM 1958 N N . ASN B 1 110 ? 3.418 12.516 16.484 1 94.5 110 ASN B N 1
ATOM 1959 C CA . ASN B 1 110 ? 3.062 13.547 17.453 1 94.5 110 ASN B CA 1
ATOM 1960 C C . ASN B 1 110 ? 1.999 14.492 16.906 1 94.5 110 ASN B C 1
ATOM 1962 O O . ASN B 1 110 ? 1.089 14.898 17.625 1 94.5 110 ASN B O 1
ATOM 1966 N N . MET B 1 111 ? 2.146 14.828 15.688 1 94.5 111 MET B N 1
ATOM 1967 C CA . MET B 1 111 ? 1.163 15.695 15.055 1 94.5 111 MET B CA 1
ATOM 1968 C C . MET B 1 111 ? -0.219 15.055 15.055 1 94.5 111 MET B C 1
ATOM 1970 O O . MET B 1 111 ? -1.223 15.727 15.289 1 94.5 111 MET B O 1
ATOM 1974 N N . LEU B 1 112 ? -0.227 13.773 14.773 1 96.19 112 LEU B N 1
ATOM 1975 C CA . LEU B 1 112 ? -1.49 13.047 14.734 1 96.19 112 LEU B CA 1
ATOM 1976 C C . LEU B 1 112 ? -2.119 12.984 16.125 1 96.19 112 LEU B C 1
ATOM 1978 O O . LEU B 1 112 ? -3.328 13.172 16.266 1 96.19 112 LEU B O 1
ATOM 1982 N N . ILE B 1 113 ? -1.324 12.773 17.109 1 95.94 113 ILE B N 1
ATOM 1983 C CA . ILE B 1 113 ? -1.797 12.727 18.484 1 95.94 113 ILE B CA 1
ATOM 1984 C C . ILE B 1 113 ? -2.354 14.094 18.891 1 95.94 113 ILE B C 1
ATOM 1986 O O . ILE B 1 113 ? -3.43 14.18 19.484 1 95.94 113 ILE B O 1
ATOM 1990 N N . ASP B 1 114 ? -1.641 15.125 18.578 1 95.19 114 ASP B N 1
ATOM 1991 C CA . ASP B 1 114 ? -2.082 16.484 18.875 1 95.19 114 ASP B CA 1
ATOM 1992 C C . ASP B 1 114 ? -3.418 16.797 18.203 1 95.19 114 ASP B C 1
ATOM 1994 O O . ASP B 1 114 ? -4.301 17.406 18.812 1 95.19 114 ASP B O 1
ATOM 1998 N N . TYR B 1 115 ? -3.49 16.391 17 1 94.62 115 TYR B N 1
ATOM 1999 C CA . TYR B 1 115 ? -4.723 16.641 16.266 1 94.62 115 TYR B CA 1
ATOM 2000 C C . TYR B 1 115 ? -5.895 15.898 16.891 1 94.62 115 TYR B C 1
ATOM 2002 O O . TYR B 1 115 ? -6.992 16.453 17.016 1 94.62 115 TYR B O 1
ATOM 2010 N N . GLU B 1 116 ? -5.715 14.648 17.219 1 94.69 116 GLU B N 1
ATOM 2011 C CA . GLU B 1 116 ? -6.746 13.859 17.891 1 94.69 116 GLU B CA 1
ATOM 2012 C C . GLU B 1 116 ? -7.223 14.531 19.172 1 94.69 116 GLU B C 1
ATOM 2014 O O . GLU B 1 116 ? -8.422 14.562 19.453 1 94.69 116 GLU B O 1
ATOM 2019 N N . ASN B 1 117 ? -6.293 15.039 19.938 1 93.94 117 ASN B N 1
ATOM 2020 C CA . ASN B 1 117 ? -6.617 15.742 21.172 1 93.94 117 ASN B CA 1
ATOM 2021 C C . ASN B 1 117 ? -7.438 17 20.891 1 93.94 117 ASN B C 1
ATOM 2023 O O . ASN B 1 117 ? -8.352 17.328 21.656 1 93.94 117 ASN B O 1
ATOM 2027 N N . GLN B 1 118 ? -7.078 17.641 19.859 1 93.31 118 GLN B N 1
ATOM 2028 C CA . GLN B 1 118 ? -7.824 18.828 19.453 1 93.31 118 GLN B CA 1
ATOM 2029 C C . GLN B 1 118 ? -9.258 18.484 19.062 1 93.31 118 GLN B C 1
ATOM 2031 O O . GLN B 1 118 ? -10.195 19.188 19.406 1 93.31 118 GLN B O 1
ATOM 2036 N N . LEU B 1 119 ? -9.438 17.422 18.328 1 90.75 119 LEU B N 1
ATOM 2037 C CA . LEU B 1 119 ? -10.766 16.969 17.922 1 90.75 119 LEU B CA 1
ATOM 2038 C C . LEU B 1 119 ? -11.617 16.641 19.156 1 90.75 119 LEU B C 1
ATOM 2040 O O . LEU B 1 119 ? -12.805 16.969 19.188 1 90.75 119 LEU B O 1
ATOM 2044 N N . ALA B 1 120 ? -11.031 15.961 20.062 1 87.69 120 ALA B N 1
ATOM 2045 C CA . ALA B 1 120 ? -11.734 15.57 21.281 1 87.69 120 ALA B CA 1
ATOM 2046 C C . ALA B 1 120 ? -12.148 16.797 22.078 1 87.69 120 ALA B C 1
ATOM 2048 O O . ALA B 1 120 ? -13.242 16.828 22.656 1 87.69 120 ALA B O 1
ATOM 2049 N N . SER B 1 121 ? -11.359 17.734 22.125 1 88.88 121 SER B N 1
ATOM 2050 C CA . SER B 1 121 ? -11.641 18.969 22.859 1 88.88 121 SER B CA 1
ATOM 2051 C C . SER B 1 121 ? -12.766 19.766 22.219 1 88.88 121 SER B C 1
ATOM 2053 O O . SER B 1 121 ? -13.586 20.375 22.906 1 88.88 121 SER B O 1
ATOM 2055 N N . GLU B 1 122 ? -12.773 19.75 20.953 1 83 122 GLU B N 1
ATOM 2056 C CA . GLU B 1 122 ? -13.812 20.469 20.234 1 83 122 GLU B CA 1
ATOM 2057 C C . GLU B 1 122 ? -15.18 19.812 20.422 1 83 122 GLU B C 1
ATOM 2059 O O . GLU B 1 122 ? -16.203 20.484 20.516 1 83 122 GLU B O 1
ATOM 2064 N N . LYS B 1 123 ? -15.18 18.547 20.406 1 75.5 123 LYS B N 1
ATOM 2065 C CA . LYS B 1 123 ? -16.422 17.844 20.656 1 75.5 123 LYS B CA 1
ATOM 2066 C C . LYS B 1 123 ? -16.938 18.109 22.078 1 75.5 123 LYS B C 1
ATOM 2068 O O . LYS B 1 123 ? -18.141 18.203 22.297 1 75.5 123 LYS B O 1
ATOM 2073 N N . LYS B 1 124 ? -16.078 18.281 22.938 1 74.94 124 LYS B N 1
ATOM 2074 C CA . LYS B 1 124 ? -16.453 18.594 24.312 1 74.94 124 LYS B CA 1
ATOM 2075 C C . LYS B 1 124 ? -16.953 20.031 24.438 1 74.94 124 LYS B C 1
ATOM 2077 O O . LYS B 1 124 ? -17.875 20.297 25.219 1 74.94 124 LYS B O 1
ATOM 2082 N N . LYS B 1 125 ? -16.344 20.797 23.719 1 70.69 125 LYS B N 1
ATOM 2083 C CA . LYS B 1 125 ? -16.75 22.203 23.781 1 70.69 125 LYS B CA 1
ATOM 2084 C C . LYS B 1 125 ? -18.125 22.406 23.172 1 70.69 125 LYS B C 1
ATOM 2086 O O . LYS B 1 125 ? -18.906 23.234 23.656 1 70.69 125 LYS B O 1
ATOM 2091 N N . GLY B 1 126 ? -18.297 21.688 22.094 1 61.88 126 GLY B N 1
ATOM 2092 C CA . GLY B 1 126 ? -19.641 21.797 21.547 1 61.88 126 GLY B CA 1
ATOM 2093 C C . GLY B 1 126 ? -20.719 21.312 22.5 1 61.88 126 GLY B C 1
ATOM 2094 O O . GLY B 1 126 ? -21.812 21.875 22.578 1 61.88 126 GLY B O 1
ATOM 2095 N N . THR B 1 127 ? -20.328 20.344 23.141 1 60.38 127 THR B N 1
ATOM 2096 C CA . THR B 1 127 ? -21.281 19.844 24.125 1 60.38 127 THR B CA 1
ATOM 2097 C C . THR B 1 127 ? -21.422 20.828 25.281 1 60.38 127 THR B C 1
ATOM 2099 O O . THR B 1 127 ? -22.531 21.047 25.781 1 60.38 127 THR B O 1
ATOM 2102 N N . VAL B 1 128 ? -20.344 21.484 25.578 1 61.19 128 VAL B N 1
ATOM 2103 C CA . VAL B 1 128 ? -20.391 22.422 26.688 1 61.19 128 VAL B CA 1
ATOM 2104 C C . VAL B 1 128 ? -21.188 23.656 26.297 1 61.19 128 VAL B C 1
ATOM 2106 O O . VAL B 1 128 ? -21.953 24.188 27.094 1 61.19 128 VAL B O 1
ATOM 2109 N N . MET B 1 129 ? -21.016 23.984 25.094 1 59.53 129 MET B N 1
ATOM 2110 C CA . MET B 1 129 ? -21.781 25.156 24.656 1 59.53 129 MET B CA 1
ATOM 2111 C C . MET B 1 129 ? -23.266 24.859 24.609 1 59.53 129 MET B C 1
ATOM 2113 O O . MET B 1 129 ? -24.094 25.703 24.953 1 59.53 129 MET B O 1
ATOM 2117 N N . LEU B 1 130 ? -23.453 23.656 24.203 1 57.38 130 LEU B N 1
ATOM 2118 C CA . LEU B 1 130 ? -24.859 23.312 24.141 1 57.38 130 LEU B CA 1
ATOM 2119 C C . LEU B 1 130 ? -25.453 23.172 25.547 1 57.38 130 LEU B C 1
ATOM 2121 O O . LEU B 1 130 ? -26.594 23.594 25.781 1 57.38 130 LEU B O 1
ATOM 2125 N N . VAL B 1 131 ? -24.734 22.656 26.422 1 60.84 131 VAL B N 1
ATOM 2126 C CA . VAL B 1 131 ? -25.266 22.484 27.766 1 60.84 131 VAL B CA 1
ATOM 2127 C C . VAL B 1 131 ? -25.359 23.844 28.469 1 60.84 131 VAL B C 1
ATOM 2129 O O . VAL B 1 131 ? -26.312 24.094 29.219 1 60.84 131 VAL B O 1
ATOM 2132 N N . GLY B 1 132 ? -24.406 24.594 28.266 1 56.81 132 GLY B N 1
ATOM 2133 C CA . GLY B 1 132 ? -24.453 25.906 28.906 1 56.81 132 GLY B CA 1
ATOM 2134 C C . GLY B 1 132 ? -25.641 26.734 28.469 1 56.81 132 GLY B C 1
ATOM 2135 O O . GLY B 1 132 ? -26.203 27.484 29.266 1 56.81 132 GLY B O 1
ATOM 2136 N N . ASN B 1 133 ? -26 26.578 27.25 1 59.66 133 ASN B N 1
ATOM 2137 C CA . ASN B 1 133 ? -27.109 27.391 26.766 1 59.66 133 ASN B CA 1
ATOM 2138 C C . ASN B 1 133 ? -28.453 26.812 27.234 1 59.66 133 ASN B C 1
ATOM 2140 O O . ASN B 1 133 ? -29.469 27.516 27.203 1 59.66 133 ASN B O 1
ATOM 2144 N N . SER B 1 134 ? -28.438 25.562 27.453 1 56.69 134 SER B N 1
ATOM 2145 C CA . SER B 1 134 ? -29.734 25.016 27.812 1 56.69 134 SER B CA 1
ATOM 2146 C C . SER B 1 134 ? -30.047 25.234 29.297 1 56.69 134 SER B C 1
ATOM 2148 O O . SER B 1 134 ? -31.172 25.016 29.734 1 56.69 134 SER B O 1
ATOM 2150 N N . SER B 1 135 ? -29.031 25.531 30.094 1 54.5 135 SER B N 1
ATOM 2151 C CA . SER B 1 135 ? -29.297 25.672 31.516 1 54.5 135 SER B CA 1
ATOM 2152 C C . SER B 1 135 ? -29.594 27.125 31.891 1 54.5 135 SER B C 1
ATOM 2154 O O . SER B 1 135 ? -29.844 27.453 33.062 1 54.5 135 SER B O 1
ATOM 2156 N N . LYS B 1 136 ? -29.656 28.062 30.875 1 43.12 136 LYS B N 1
ATOM 2157 C CA . LYS B 1 136 ? -30.203 29.359 31.281 1 43.12 136 LYS B CA 1
ATOM 2158 C C . LYS B 1 136 ? -31.688 29.453 30.953 1 43.12 136 LYS B C 1
ATOM 2160 O O . LYS B 1 136 ? -32.156 28.922 29.938 1 43.12 136 LYS B O 1
#

Organism: Nicotiana tabacum (NCBI:txid4097)

pLDDT: mean 84.61, std 15.14, range [41.38, 97.81]